Protein AF-A0A535CSW3-F1 (afdb_monomer_lite)

Foldseek 3Di:
DVVVVVVVVVVVVVVVVVVVVLLVQLLVLLVLVVVLLVVLVVVVVVQVVLPQDPVLCVVLVVLSVPDPSVDDSPDPCSSPHNCVVVSVVSVVSVVVSQVVLLVVLLVLLVVLVVLQVVCCVPQVVQFDPVLVVVVVVLVVQCVVSPGSVSSNVSSVVSSVSSVVRSLSSLQSVQQVVCVVLVGPVSLLVLLVVLVVLLVVLVADLPCLVVLSVVLVVCVVVSHRCPVSSVVNVVSSVVSVVVSVLLVVLVVLLVVLVVLLVVCVVLVFPCSVVLVVLSVVLVVQSSNDHDPVSSVVSSVSSVVSSVVSVVRCVVCVPPDPPPPDDDDDDDDDD

Secondary structure (DSSP, 8-state):
-HHHHHHHHHHHHHHHHHHHHHHHHHHHHHHHHHHHHHHHHHHHHHHHHTT--HHHHHHHHHHHHT-GGGS-TTSTHHHH--SHHHHHHHHHHHHHHHHHHHHHHHHHTHHHHHHHHHHHHHHTTTS-HHHHHHHHHHHHHHHH--SHHHHHHHHHHHHHHHHHHHHHHHHHHHHHHTGGGTHHHHHHHHHHHHHHHHHHTT---TTHHHHHHHHHHHHHHT---HHHHHHHHHHHHHHHHHHHHHHHHHHTHHHHHHHHHHHHHTT-TTHHHHHHHHHHHHHHHHH--SHHHHHHHHHHHHHHHHHHHHHHHHGGG-----SS---------

Radius of gyration: 49.22 Å; chains: 1; bounding box: 97×23×173 Å

Structure (mmCIF, N/CA/C/O backbone):
data_AF-A0A535CSW3-F1
#
_entry.id   AF-A0A535CSW3-F1
#
loop_
_atom_site.group_PDB
_atom_site.id
_atom_site.type_symbol
_atom_site.label_atom_id
_atom_site.label_alt_id
_atom_site.label_comp_id
_atom_site.label_asym_id
_atom_site.label_entity_id
_atom_site.label_seq_id
_atom_site.pdbx_PDB_ins_code
_atom_site.Cartn_x
_atom_site.Cartn_y
_atom_site.Cartn_z
_atom_site.occupancy
_atom_site.B_iso_or_equiv
_atom_site.auth_seq_id
_atom_site.auth_comp_id
_atom_site.auth_asym_id
_atom_site.auth_atom_id
_atom_site.pdbx_PDB_model_num
ATOM 1 N N . MET A 1 1 ? 52.047 0.884 -95.043 1.00 48.78 1 MET A N 1
ATOM 2 C CA . MET A 1 1 ? 50.806 0.420 -94.366 1.00 48.78 1 MET A CA 1
ATOM 3 C C . MET A 1 1 ? 51.012 -0.590 -93.223 1.00 48.78 1 MET A C 1
ATOM 5 O O . MET A 1 1 ? 50.119 -0.693 -92.394 1.00 48.78 1 MET A O 1
ATOM 9 N N . ARG A 1 2 ? 52.139 -1.324 -93.114 1.00 45.09 2 ARG A N 1
ATOM 10 C CA . ARG A 1 2 ? 52.360 -2.294 -92.010 1.00 45.09 2 ARG A CA 1
ATOM 11 C C . ARG A 1 2 ? 52.646 -1.653 -90.636 1.00 45.09 2 ARG A C 1
ATOM 13 O O . ARG A 1 2 ? 52.175 -2.170 -89.634 1.00 45.09 2 ARG A O 1
ATOM 20 N N . VAL A 1 3 ? 53.315 -0.498 -90.591 1.00 45.75 3 VAL A N 1
ATOM 21 C CA . VAL A 1 3 ? 53.676 0.201 -89.335 1.00 45.75 3 VAL A CA 1
ATOM 22 C C . VAL A 1 3 ? 52.453 0.806 -88.617 1.00 45.75 3 VAL A C 1
ATOM 24 O O . VAL A 1 3 ? 52.363 0.754 -87.396 1.00 45.75 3 VAL A O 1
ATOM 27 N N . VAL A 1 4 ? 51.446 1.273 -89.369 1.00 50.69 4 VAL A N 1
ATOM 28 C CA . VAL A 1 4 ? 50.190 1.828 -88.816 1.00 50.69 4 VAL A CA 1
ATOM 29 C C . VAL A 1 4 ? 49.324 0.744 -88.153 1.00 50.69 4 VAL A C 1
ATOM 31 O O . VAL A 1 4 ? 48.664 1.007 -87.152 1.00 50.69 4 VAL A O 1
ATOM 34 N N . ARG A 1 5 ? 49.364 -0.500 -88.654 1.00 45.69 5 ARG A N 1
ATOM 35 C CA . ARG A 1 5 ? 48.605 -1.626 -88.078 1.00 45.69 5 ARG A CA 1
ATOM 36 C C . ARG A 1 5 ? 49.193 -2.131 -86.755 1.00 45.69 5 ARG A C 1
ATOM 38 O O . ARG A 1 5 ? 48.437 -2.570 -85.898 1.00 45.69 5 ARG A O 1
ATOM 45 N N . ILE A 1 6 ? 50.511 -2.026 -86.568 1.00 55.66 6 ILE A N 1
ATOM 46 C CA . ILE A 1 6 ? 51.189 -2.422 -85.321 1.00 55.66 6 ILE A CA 1
ATOM 47 C C . ILE A 1 6 ? 50.956 -1.369 -84.227 1.00 55.66 6 ILE A C 1
ATOM 49 O O . ILE A 1 6 ? 50.628 -1.725 -83.100 1.00 55.66 6 ILE A O 1
ATOM 53 N N . ALA A 1 7 ? 51.017 -0.076 -84.566 1.00 50.97 7 ALA A N 1
ATOM 54 C CA . ALA A 1 7 ? 50.714 1.005 -83.623 1.00 50.97 7 ALA A CA 1
ATOM 55 C C . ALA A 1 7 ? 49.249 0.975 -83.138 1.00 50.97 7 ALA A C 1
ATOM 57 O O . ALA A 1 7 ? 48.993 1.131 -81.945 1.00 50.97 7 ALA A O 1
ATOM 58 N N . ALA A 1 8 ? 48.295 0.698 -84.035 1.00 51.50 8 ALA A N 1
ATOM 59 C CA . ALA A 1 8 ? 46.884 0.538 -83.675 1.00 51.50 8 ALA A CA 1
ATOM 60 C C . ALA A 1 8 ? 46.640 -0.687 -82.772 1.00 51.50 8 ALA A C 1
ATOM 62 O O . ALA A 1 8 ? 45.864 -0.602 -81.823 1.00 51.50 8 ALA A O 1
ATOM 63 N N . ALA A 1 9 ? 47.334 -1.805 -83.016 1.00 56.09 9 ALA A N 1
ATOM 64 C CA . ALA A 1 9 ? 47.240 -2.999 -82.175 1.00 56.09 9 ALA A CA 1
ATOM 65 C C . ALA A 1 9 ? 47.828 -2.777 -80.769 1.00 56.09 9 ALA A C 1
ATOM 67 O O . ALA A 1 9 ? 47.227 -3.205 -79.786 1.00 56.09 9 ALA A O 1
ATOM 68 N N . CYS A 1 10 ? 48.949 -2.057 -80.648 1.00 51.62 10 CYS A N 1
ATOM 69 C CA . CYS A 1 10 ? 49.530 -1.707 -79.348 1.00 51.62 10 CYS A CA 1
ATOM 70 C C . CYS A 1 10 ? 48.648 -0.731 -78.551 1.00 51.62 10 CYS A C 1
ATOM 72 O O . CYS A 1 10 ? 48.516 -0.888 -77.340 1.00 51.62 10 CYS A O 1
ATOM 74 N N . LEU A 1 11 ? 47.997 0.234 -79.214 1.00 54.72 11 LEU A N 1
ATOM 75 C CA . LEU A 1 11 ? 47.031 1.139 -78.576 1.00 54.72 11 LEU A CA 1
ATOM 76 C C . LEU A 1 11 ? 45.768 0.404 -78.105 1.00 54.72 11 LEU A C 1
ATOM 78 O O . LEU A 1 11 ? 45.289 0.663 -77.005 1.00 54.72 11 LEU A O 1
ATOM 82 N N . LEU A 1 12 ? 45.264 -0.552 -78.892 1.00 56.28 12 LEU A N 1
ATOM 83 C CA . LEU A 1 12 ? 44.135 -1.401 -78.499 1.00 56.28 12 LEU A CA 1
ATOM 84 C C . LEU A 1 12 ? 44.491 -2.332 -77.332 1.00 56.28 12 LEU A C 1
ATOM 86 O O . LEU A 1 12 ? 43.695 -2.473 -76.411 1.00 56.28 12 LEU A O 1
ATOM 90 N N . LEU A 1 13 ? 45.691 -2.920 -77.318 1.00 53.50 13 LEU A N 1
ATOM 91 C CA . LEU A 1 13 ? 46.158 -3.762 -76.210 1.00 53.50 13 LEU A CA 1
ATOM 92 C C . LEU A 1 13 ? 46.397 -2.957 -74.925 1.00 53.50 13 LEU A C 1
ATOM 94 O O . LEU A 1 13 ? 46.031 -3.421 -73.849 1.00 53.50 13 LEU A O 1
ATOM 98 N N . ALA A 1 14 ? 46.939 -1.740 -75.024 1.00 52.16 14 ALA A N 1
ATOM 99 C CA . ALA A 1 14 ? 47.081 -0.840 -73.880 1.00 52.16 14 ALA A CA 1
ATOM 100 C C . ALA A 1 14 ? 45.716 -0.367 -73.348 1.00 52.16 14 ALA A C 1
ATOM 102 O O . ALA A 1 14 ? 45.519 -0.322 -72.136 1.00 52.16 14 ALA A O 1
ATOM 103 N N . ALA A 1 15 ? 44.750 -0.090 -74.232 1.00 54.50 15 ALA A N 1
ATOM 104 C CA . ALA A 1 15 ? 43.380 0.251 -73.848 1.00 54.50 15 ALA A CA 1
ATOM 105 C C . ALA A 1 15 ? 42.638 -0.935 -73.206 1.00 54.50 15 ALA A C 1
ATOM 107 O O . ALA A 1 15 ? 41.915 -0.744 -72.233 1.00 54.50 15 ALA A O 1
ATOM 108 N N . LEU A 1 16 ? 42.855 -2.163 -73.690 1.00 52.19 16 LEU A N 1
ATOM 109 C CA . LEU A 1 16 ? 42.290 -3.385 -73.108 1.00 52.19 16 LEU A CA 1
ATOM 110 C C . LEU A 1 16 ? 42.931 -3.733 -71.758 1.00 52.19 16 LEU A C 1
ATOM 112 O O . LEU A 1 16 ? 42.220 -4.124 -70.837 1.00 52.19 16 LEU A O 1
ATOM 116 N N . ALA A 1 17 ? 44.244 -3.546 -71.604 1.00 53.56 17 ALA A N 1
ATOM 117 C CA . ALA A 1 17 ? 44.935 -3.727 -70.327 1.00 53.56 17 ALA A CA 1
ATOM 118 C C . ALA A 1 17 ? 44.524 -2.658 -69.297 1.00 53.56 17 ALA A C 1
ATOM 120 O O . ALA A 1 17 ? 44.291 -2.984 -68.133 1.00 53.56 17 ALA A O 1
ATOM 121 N N . ALA A 1 18 ? 44.353 -1.402 -69.725 1.00 57.09 18 ALA A N 1
ATOM 122 C CA . ALA A 1 18 ? 43.807 -0.335 -68.889 1.00 57.09 18 ALA A CA 1
ATOM 123 C C . ALA A 1 18 ? 42.339 -0.607 -68.505 1.00 57.09 18 ALA A C 1
ATOM 125 O O . ALA A 1 18 ? 41.978 -0.461 -67.340 1.00 57.09 18 ALA A O 1
ATOM 126 N N . ALA A 1 19 ? 41.510 -1.090 -69.437 1.00 58.72 19 ALA A N 1
ATOM 127 C CA . ALA A 1 19 ? 40.127 -1.487 -69.161 1.00 58.72 19 ALA A CA 1
ATOM 128 C C . ALA A 1 19 ? 40.040 -2.699 -68.208 1.00 58.72 19 ALA A C 1
ATOM 130 O O . ALA A 1 19 ? 39.195 -2.728 -67.312 1.00 58.72 19 ALA A O 1
ATOM 131 N N . ALA A 1 20 ? 40.943 -3.675 -68.335 1.00 61.66 20 ALA A N 1
ATOM 132 C CA . ALA A 1 20 ? 41.042 -4.816 -67.422 1.00 61.66 20 ALA A CA 1
ATOM 133 C C . ALA A 1 20 ? 41.512 -4.402 -66.010 1.00 61.66 20 ALA A C 1
ATOM 135 O O . ALA A 1 20 ? 40.999 -4.901 -65.010 1.00 61.66 20 ALA A O 1
ATOM 136 N N . GLY A 1 21 ? 42.442 -3.446 -65.905 1.00 60.91 21 GLY A N 1
ATOM 137 C CA . GLY A 1 21 ? 42.883 -2.892 -64.621 1.00 60.91 21 GLY A CA 1
ATOM 138 C C . GLY A 1 21 ? 41.779 -2.114 -63.898 1.00 60.91 21 GLY A C 1
ATOM 139 O O . GLY A 1 21 ? 41.544 -2.325 -62.710 1.00 60.91 21 GLY A O 1
ATOM 140 N N . VAL A 1 22 ? 41.044 -1.268 -64.626 1.00 62.84 22 VAL A N 1
ATOM 141 C CA . VAL A 1 22 ? 39.938 -0.461 -64.081 1.00 62.84 22 VAL A CA 1
ATOM 142 C C . VAL A 1 22 ? 38.765 -1.335 -63.616 1.00 62.84 22 VAL A C 1
ATOM 144 O O . VAL A 1 22 ? 38.178 -1.083 -62.564 1.00 62.84 22 VAL A O 1
ATOM 147 N N . THR A 1 23 ? 38.463 -2.415 -64.340 1.00 71.56 23 THR A N 1
ATOM 148 C CA . THR A 1 23 ? 37.411 -3.371 -63.950 1.00 71.56 23 THR A CA 1
ATOM 149 C C . THR A 1 23 ? 37.789 -4.203 -62.723 1.00 71.56 23 THR A C 1
ATOM 151 O O . THR A 1 23 ? 36.941 -4.414 -61.854 1.00 71.56 23 THR A O 1
ATOM 154 N N . ALA A 1 24 ? 39.053 -4.620 -62.588 1.00 78.62 24 ALA A N 1
ATOM 155 C CA . ALA A 1 24 ? 39.535 -5.318 -61.393 1.00 78.62 24 ALA A CA 1
ATOM 156 C C . ALA A 1 24 ? 39.509 -4.421 -60.140 1.00 78.62 24 ALA A C 1
ATOM 158 O O . ALA A 1 24 ? 39.089 -4.867 -59.068 1.00 78.62 24 ALA A O 1
ATOM 159 N N . VAL A 1 25 ? 39.900 -3.149 -60.278 1.00 82.12 25 VAL A N 1
ATOM 160 C CA . VAL A 1 25 ? 39.828 -2.149 -59.199 1.00 82.12 25 VAL A CA 1
ATOM 161 C C . VAL A 1 25 ? 38.375 -1.884 -58.797 1.00 82.12 25 VAL A C 1
ATOM 163 O O . VAL A 1 25 ? 38.049 -1.973 -57.613 1.00 82.12 25 VAL A O 1
ATOM 166 N N . GLY A 1 26 ? 37.480 -1.671 -59.769 1.00 83.56 26 GLY A N 1
ATOM 167 C CA . GLY A 1 26 ? 36.052 -1.477 -59.507 1.00 83.56 26 GLY A CA 1
ATOM 168 C C . GLY A 1 26 ? 35.398 -2.666 -58.799 1.00 83.56 26 GLY A C 1
ATOM 169 O O . GLY A 1 26 ? 34.700 -2.493 -57.799 1.00 83.56 26 GLY A O 1
ATOM 170 N N . ALA A 1 27 ? 35.696 -3.893 -59.236 1.00 85.69 27 ALA A N 1
ATOM 171 C CA . ALA A 1 27 ? 35.208 -5.105 -58.580 1.00 85.69 27 ALA A CA 1
ATOM 172 C C . ALA A 1 27 ? 35.731 -5.255 -57.139 1.00 85.69 27 ALA A C 1
ATOM 174 O O . ALA A 1 27 ? 34.997 -5.722 -56.264 1.00 85.69 27 ALA A O 1
ATOM 175 N N . SER A 1 28 ? 36.979 -4.852 -56.874 1.00 87.69 28 SER A N 1
ATOM 176 C CA . SER A 1 28 ? 37.561 -4.850 -55.526 1.00 87.69 28 SER A CA 1
ATOM 177 C C . SER A 1 28 ? 36.859 -3.847 -54.604 1.00 87.69 28 SER A C 1
ATOM 179 O O . SER A 1 28 ? 36.411 -4.219 -53.516 1.00 87.69 28 SER A O 1
ATOM 181 N N . HIS A 1 29 ? 36.684 -2.602 -55.059 1.00 90.50 29 HIS A N 1
ATOM 182 C CA . HIS A 1 29 ? 35.984 -1.553 -54.313 1.00 90.50 29 HIS A CA 1
ATOM 183 C C . HIS A 1 29 ? 34.532 -1.930 -54.010 1.00 90.50 29 HIS A C 1
ATOM 185 O O . HIS A 1 29 ? 34.107 -1.844 -52.857 1.00 90.50 29 HIS A O 1
ATOM 191 N N . HIS A 1 30 ? 33.806 -2.439 -55.009 1.00 91.00 30 HIS A N 1
ATOM 192 C CA . HIS A 1 30 ? 32.436 -2.917 -54.838 1.00 91.00 30 HIS A CA 1
ATOM 193 C C . HIS A 1 30 ? 32.355 -4.028 -53.781 1.00 91.00 30 HIS A C 1
ATOM 195 O O . HIS A 1 30 ? 31.547 -3.944 -52.861 1.00 91.00 30 HIS A O 1
ATOM 201 N N . ARG A 1 31 ? 33.225 -5.051 -53.846 1.00 89.94 31 ARG A N 1
ATOM 202 C CA . ARG A 1 31 ? 33.249 -6.139 -52.845 1.00 89.94 31 ARG A CA 1
ATOM 203 C C . ARG A 1 31 ? 33.516 -5.624 -51.429 1.00 89.94 31 ARG A C 1
ATOM 205 O O . ARG A 1 31 ? 32.863 -6.072 -50.483 1.00 89.94 31 ARG A O 1
ATOM 212 N N . ALA A 1 32 ? 34.466 -4.701 -51.278 1.00 89.62 32 ALA A N 1
ATOM 213 C CA . ALA A 1 32 ? 34.783 -4.097 -49.987 1.00 89.62 32 ALA A CA 1
ATOM 214 C C . ALA A 1 32 ? 33.582 -3.322 -49.424 1.00 89.62 32 ALA A C 1
ATOM 216 O O . ALA A 1 32 ? 33.242 -3.500 -48.252 1.00 89.62 32 ALA A O 1
ATOM 217 N N . PHE A 1 33 ? 32.896 -2.542 -50.265 1.00 93.25 33 PHE A N 1
ATOM 218 C CA . PHE A 1 33 ? 31.686 -1.829 -49.872 1.00 93.25 33 PHE A CA 1
ATOM 219 C C . PHE A 1 33 ? 30.557 -2.784 -49.481 1.00 93.25 33 PHE A C 1
ATOM 221 O O . PHE A 1 33 ? 30.019 -2.646 -48.389 1.00 93.25 33 PHE A O 1
ATOM 228 N N . THR A 1 34 ? 30.247 -3.799 -50.299 1.00 92.88 34 THR A N 1
ATOM 229 C CA . THR A 1 34 ? 29.177 -4.768 -49.991 1.00 92.88 34 THR A CA 1
ATOM 230 C C . THR A 1 34 ? 29.416 -5.493 -48.669 1.00 92.88 34 THR A C 1
ATOM 232 O O . THR A 1 34 ? 28.483 -5.715 -47.903 1.00 92.88 34 THR A O 1
ATOM 235 N N . LYS A 1 35 ? 30.679 -5.812 -48.355 1.00 93.56 35 LYS A N 1
ATOM 236 C CA . LYS A 1 35 ? 31.043 -6.421 -47.072 1.00 93.56 35 LYS A CA 1
ATOM 237 C C . LYS A 1 35 ? 30.830 -5.450 -45.906 1.00 93.56 35 LYS A C 1
ATOM 239 O O . LYS A 1 35 ? 30.341 -5.862 -44.859 1.00 93.56 35 LYS A O 1
ATOM 244 N N . GLY A 1 36 ? 31.199 -4.180 -46.075 1.00 94.81 36 GLY A N 1
ATOM 245 C CA . GLY A 1 36 ? 30.983 -3.141 -45.065 1.00 94.81 36 GLY A CA 1
ATOM 246 C C . GLY A 1 36 ? 29.502 -2.820 -44.839 1.00 94.81 36 GLY A C 1
ATOM 247 O O . GLY A 1 36 ? 29.078 -2.687 -43.696 1.00 94.81 36 GLY A O 1
ATOM 248 N N . ALA A 1 37 ? 28.711 -2.770 -45.912 1.00 95.06 37 ALA A N 1
ATOM 249 C CA . ALA A 1 37 ? 27.263 -2.590 -45.873 1.00 95.06 37 ALA A CA 1
ATOM 250 C C . ALA A 1 37 ? 26.575 -3.721 -45.089 1.00 95.06 37 ALA 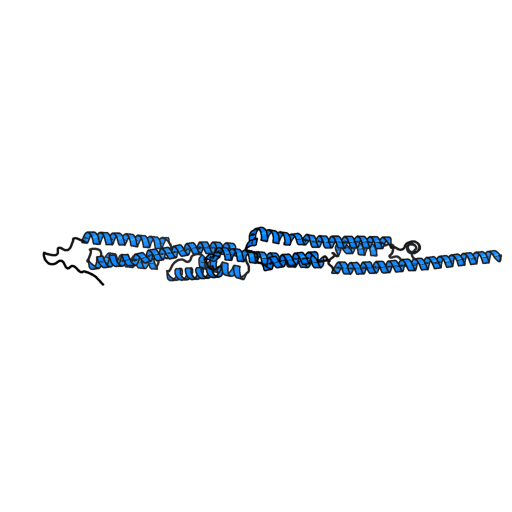A C 1
ATOM 252 O O . ALA A 1 37 ? 25.859 -3.444 -44.131 1.00 95.06 37 ALA A O 1
ATOM 253 N N . ALA A 1 38 ? 26.886 -4.984 -45.403 1.00 95.19 38 ALA A N 1
ATOM 254 C CA . ALA A 1 38 ? 26.345 -6.136 -44.678 1.00 95.19 38 ALA A CA 1
ATOM 255 C C . ALA A 1 38 ? 26.737 -6.137 -43.186 1.00 95.19 38 ALA A C 1
ATOM 257 O O . ALA A 1 38 ? 25.933 -6.491 -42.326 1.00 95.19 38 ALA A O 1
ATOM 258 N N . ALA A 1 39 ? 27.961 -5.704 -42.855 1.00 96.75 39 ALA A N 1
ATOM 259 C CA . ALA A 1 39 ? 28.395 -5.573 -41.464 1.00 96.75 39 ALA A CA 1
ATOM 260 C C . ALA A 1 39 ? 27.615 -4.485 -40.702 1.00 96.75 39 ALA A C 1
ATOM 262 O O . ALA A 1 39 ? 27.308 -4.668 -39.524 1.00 96.75 39 ALA A O 1
ATOM 263 N N . LEU A 1 40 ? 27.273 -3.369 -41.359 1.00 96.88 40 LEU A N 1
ATOM 264 C CA . LEU A 1 40 ? 26.419 -2.330 -40.775 1.00 96.88 40 LEU A CA 1
ATOM 265 C C . LEU A 1 40 ? 24.985 -2.818 -40.569 1.00 96.88 40 LEU A C 1
ATOM 267 O O . LEU A 1 40 ? 24.423 -2.583 -39.504 1.00 96.88 40 LEU A O 1
ATOM 271 N N . GLU A 1 41 ? 24.413 -3.534 -41.535 1.00 97.12 41 GLU A N 1
ATOM 272 C CA . GLU A 1 41 ? 23.070 -4.110 -41.406 1.00 97.12 41 GLU A CA 1
ATOM 273 C C . GLU A 1 41 ? 22.995 -5.101 -40.243 1.00 97.12 41 GLU A C 1
ATOM 275 O O . GLU A 1 41 ? 22.158 -4.940 -39.354 1.00 97.12 41 GLU A O 1
ATOM 280 N N . GLN A 1 42 ? 23.950 -6.035 -40.164 1.00 97.75 42 GLN A N 1
ATOM 281 C CA . GLN A 1 42 ? 24.060 -6.963 -39.039 1.00 97.75 42 GLN A CA 1
ATOM 282 C C . GLN A 1 42 ? 24.201 -6.218 -37.704 1.00 97.75 42 GLN A C 1
ATOM 284 O O . GLN A 1 42 ? 23.605 -6.600 -36.696 1.00 97.75 42 GLN A O 1
ATOM 289 N N . ARG A 1 43 ? 24.984 -5.134 -37.679 1.00 97.12 43 ARG A N 1
ATOM 290 C CA . ARG A 1 43 ? 25.132 -4.299 -36.488 1.00 97.12 43 ARG A CA 1
ATOM 291 C C . ARG A 1 43 ? 23.816 -3.630 -36.097 1.00 97.12 43 ARG A C 1
ATOM 293 O O . ARG A 1 43 ? 23.511 -3.587 -34.908 1.00 97.12 43 ARG A O 1
ATOM 300 N N . TRP A 1 44 ? 23.042 -3.117 -37.048 1.00 98.12 44 TRP A N 1
ATOM 301 C CA . TRP A 1 44 ? 21.737 -2.516 -36.765 1.00 98.12 44 TRP A CA 1
ATOM 302 C C . TRP A 1 44 ? 20.742 -3.530 -36.211 1.00 98.12 44 TRP A C 1
ATOM 304 O O . TRP A 1 44 ? 19.985 -3.186 -35.308 1.00 98.12 44 TRP A O 1
ATOM 314 N N . ASP A 1 45 ? 20.781 -4.779 -36.664 1.00 97.81 45 ASP A N 1
ATOM 315 C CA . ASP A 1 45 ? 19.941 -5.842 -36.102 1.00 97.81 45 ASP A CA 1
ATOM 316 C C . ASP A 1 45 ? 20.331 -6.158 -34.649 1.00 97.81 45 ASP A C 1
ATOM 318 O O . ASP A 1 45 ? 19.471 -6.280 -33.771 1.00 97.81 45 ASP A O 1
ATOM 322 N N . VAL A 1 46 ? 21.636 -6.182 -34.350 1.00 97.44 46 VAL A N 1
ATOM 323 C CA . VAL A 1 46 ? 22.131 -6.284 -32.967 1.00 97.44 46 VAL A CA 1
ATOM 324 C C . VAL A 1 46 ? 21.682 -5.076 -32.139 1.00 97.44 46 VAL A C 1
ATOM 326 O O . VAL A 1 46 ? 21.158 -5.253 -31.043 1.00 97.44 46 VAL A O 1
ATOM 329 N N . MET A 1 47 ? 21.807 -3.853 -32.657 1.00 97.88 47 MET A N 1
ATOM 330 C CA . MET A 1 47 ? 21.358 -2.643 -31.961 1.00 97.88 47 MET A CA 1
ATOM 331 C C . MET A 1 47 ? 19.854 -2.667 -31.667 1.00 97.88 47 MET A C 1
ATOM 333 O O . MET A 1 47 ? 19.446 -2.308 -30.563 1.00 97.88 47 MET A O 1
ATOM 337 N N . LEU A 1 48 ? 19.040 -3.121 -32.623 1.00 97.56 48 LEU A N 1
ATOM 338 C CA . LEU A 1 48 ? 17.596 -3.272 -32.461 1.00 97.56 48 LEU A CA 1
ATOM 339 C C . LEU A 1 48 ? 17.271 -4.259 -31.331 1.00 97.56 48 LEU A C 1
ATOM 341 O O . LEU A 1 48 ? 16.524 -3.921 -30.417 1.00 97.56 48 LEU A O 1
ATOM 345 N N . SER A 1 49 ? 17.897 -5.442 -31.332 1.00 96.44 49 SER A N 1
ATOM 346 C CA . SER A 1 49 ? 17.719 -6.438 -30.258 1.00 96.44 49 SER A CA 1
ATOM 347 C C . SER A 1 49 ? 18.224 -5.971 -28.886 1.00 96.44 49 SER A C 1
ATOM 349 O O . SER A 1 49 ? 17.741 -6.430 -27.854 1.00 96.44 49 SER A O 1
ATOM 351 N N . GLN A 1 50 ? 19.159 -5.022 -28.861 1.00 97.56 50 GLN A N 1
ATOM 352 C CA . GLN A 1 50 ? 19.667 -4.383 -27.646 1.00 97.56 50 GLN A CA 1
ATOM 353 C C . GLN A 1 50 ? 18.829 -3.169 -27.203 1.00 97.56 50 GLN A C 1
ATOM 355 O O . GLN A 1 50 ? 19.157 -2.533 -26.199 1.00 97.56 50 GLN A O 1
ATOM 360 N N . GLY A 1 51 ? 17.733 -2.863 -27.904 1.00 95.81 51 GLY A N 1
ATOM 361 C CA . GLY A 1 51 ? 16.754 -1.847 -27.514 1.00 95.81 51 GLY A CA 1
ATOM 362 C C . GLY A 1 51 ? 16.944 -0.477 -28.164 1.00 95.81 51 GLY A C 1
ATOM 363 O O . GLY A 1 51 ? 16.382 0.505 -27.681 1.00 95.81 51 GLY A O 1
ATOM 364 N N . VAL A 1 52 ? 17.724 -0.363 -29.244 1.00 97.38 52 VAL A N 1
ATOM 365 C CA . VAL A 1 52 ? 17.703 0.859 -30.063 1.00 97.38 52 VAL A CA 1
ATOM 366 C C . VAL A 1 52 ? 16.386 0.906 -30.849 1.00 97.38 52 VAL A C 1
ATOM 368 O O . VAL A 1 52 ? 16.071 -0.063 -31.539 1.00 97.38 52 VAL A O 1
ATOM 371 N N . PRO A 1 53 ? 15.620 2.012 -30.801 1.00 95.75 53 PRO A N 1
ATOM 372 C CA . PRO A 1 53 ? 14.345 2.101 -31.506 1.00 95.75 53 PRO A CA 1
ATOM 373 C C . PRO A 1 53 ? 14.482 1.917 -33.023 1.00 95.75 53 PRO A C 1
ATOM 375 O O . PRO A 1 53 ? 15.342 2.536 -33.653 1.00 95.75 53 PRO A O 1
ATOM 378 N N . GLU A 1 54 ? 13.557 1.161 -33.624 1.00 94.88 54 GLU A N 1
ATOM 379 C CA . GLU A 1 54 ? 13.427 0.988 -35.083 1.00 94.88 54 GLU A CA 1
ATOM 380 C C . GLU A 1 54 ? 13.427 2.342 -35.813 1.00 94.88 54 GLU A C 1
ATOM 382 O O . GLU A 1 54 ? 14.110 2.515 -36.820 1.00 94.88 54 GLU A O 1
ATOM 387 N N . ALA A 1 55 ? 12.735 3.339 -35.251 1.00 95.44 55 ALA A N 1
ATOM 388 C CA . ALA A 1 55 ? 12.645 4.692 -35.799 1.00 95.44 55 ALA A CA 1
ATOM 389 C C . ALA A 1 55 ? 14.010 5.394 -35.952 1.00 95.44 55 ALA A C 1
ATOM 391 O O . ALA A 1 55 ? 14.163 6.250 -36.822 1.00 95.44 55 ALA A O 1
ATOM 392 N N . SER A 1 56 ? 15.011 5.021 -35.149 1.00 94.88 56 SER A N 1
ATOM 393 C CA . SER A 1 56 ? 16.377 5.551 -35.244 1.00 94.88 56 SER A CA 1
ATOM 394 C C . SER A 1 56 ? 17.221 4.821 -36.296 1.00 94.88 56 SER A C 1
ATOM 396 O O . SER A 1 56 ? 18.163 5.400 -36.835 1.00 94.88 56 SER A O 1
ATOM 398 N N . LEU A 1 57 ? 16.894 3.559 -36.596 1.00 96.81 57 LEU A N 1
ATOM 399 C CA . LEU A 1 57 ? 17.644 2.695 -37.516 1.00 96.81 57 LEU A CA 1
ATOM 400 C C . LEU A 1 57 ? 17.077 2.706 -38.940 1.00 96.81 57 LEU A C 1
ATOM 402 O O . LEU A 1 57 ? 17.841 2.653 -39.904 1.00 96.81 57 LEU A O 1
ATOM 406 N N . ALA A 1 58 ? 15.758 2.827 -39.098 1.00 95.56 58 ALA A N 1
ATOM 407 C CA . ALA A 1 58 ? 15.091 2.838 -40.398 1.00 95.56 58 ALA A CA 1
ATOM 408 C C . ALA A 1 58 ? 15.638 3.918 -41.360 1.00 95.56 58 ALA A C 1
ATOM 410 O O . ALA A 1 58 ? 15.905 3.584 -42.517 1.00 95.56 58 ALA A O 1
ATOM 411 N N . PRO A 1 59 ? 15.927 5.167 -40.927 1.00 96.69 59 PRO A N 1
ATOM 412 C CA . PRO A 1 59 ? 16.556 6.163 -41.797 1.00 96.69 59 PRO A CA 1
ATOM 413 C C . PRO A 1 59 ? 17.984 5.798 -42.227 1.00 96.69 59 PRO A C 1
ATOM 415 O O . PRO A 1 59 ? 18.430 6.223 -43.292 1.00 96.69 59 PRO A O 1
ATOM 418 N N . LEU A 1 60 ? 18.719 5.028 -41.415 1.00 96.19 60 LEU A N 1
ATOM 419 C CA . LEU A 1 60 ? 20.072 4.564 -41.747 1.00 96.19 60 LEU A CA 1
ATOM 420 C C . LEU A 1 60 ? 20.017 3.464 -42.810 1.00 96.19 60 LEU A C 1
ATOM 422 O O . LEU A 1 60 ? 20.718 3.559 -43.817 1.00 96.19 60 LEU A O 1
ATOM 426 N N . ARG A 1 61 ? 19.110 2.492 -42.638 1.00 96.19 61 ARG A N 1
ATOM 427 C CA . ARG A 1 61 ? 18.824 1.446 -43.634 1.00 96.19 61 ARG A CA 1
ATOM 428 C C . ARG A 1 61 ? 18.358 2.047 -44.959 1.00 96.19 61 ARG A C 1
ATOM 430 O O . ARG A 1 61 ? 18.885 1.699 -46.012 1.00 96.19 61 ARG A O 1
ATOM 437 N N . ALA A 1 62 ? 17.446 3.019 -44.913 1.00 95.25 62 ALA A N 1
ATOM 438 C CA . ALA A 1 62 ? 16.995 3.733 -46.104 1.00 95.25 62 ALA A CA 1
ATOM 439 C C . ALA A 1 62 ? 18.146 4.479 -46.801 1.00 95.25 62 ALA A C 1
ATOM 441 O O . ALA A 1 62 ? 18.266 4.404 -48.021 1.00 95.25 62 ALA A O 1
ATOM 442 N N . SER A 1 63 ? 19.021 5.151 -46.044 1.00 94.44 63 SER A N 1
ATOM 443 C CA . SER A 1 63 ? 20.186 5.858 -46.594 1.00 94.44 63 SER A CA 1
ATOM 444 C C . SER A 1 63 ? 21.201 4.919 -47.253 1.00 94.44 63 SER A C 1
ATOM 446 O O . SER A 1 63 ? 21.842 5.322 -48.219 1.00 94.44 63 SER A O 1
ATOM 448 N N . LEU A 1 64 ? 21.355 3.690 -46.751 1.00 94.12 64 LEU A N 1
ATOM 449 C CA . LEU A 1 64 ? 22.190 2.665 -47.380 1.00 94.12 64 LEU A CA 1
ATOM 450 C C . LEU A 1 64 ? 21.540 2.118 -48.661 1.00 94.12 64 LEU A C 1
ATOM 452 O O . LEU A 1 64 ? 22.219 1.980 -49.677 1.00 94.12 64 LEU A O 1
ATOM 456 N N . GLY A 1 65 ? 20.229 1.858 -48.630 1.00 90.75 65 GLY A N 1
ATOM 457 C CA . GLY A 1 65 ? 19.468 1.331 -49.769 1.00 90.75 65 GLY A CA 1
ATOM 458 C C . GLY A 1 65 ? 19.304 2.308 -50.942 1.00 90.75 65 GLY A C 1
ATOM 459 O O . GLY A 1 65 ? 19.176 1.868 -52.077 1.00 90.75 65 GLY A O 1
ATOM 460 N N . HIS A 1 66 ? 19.361 3.621 -50.692 1.00 89.38 66 HIS A N 1
ATOM 461 C CA . HIS A 1 66 ? 19.303 4.670 -51.727 1.00 89.38 66 HIS A CA 1
ATOM 462 C C . HIS A 1 66 ? 20.683 5.224 -52.109 1.00 89.38 66 HIS A C 1
ATOM 464 O O . HIS A 1 66 ? 20.781 6.274 -52.739 1.00 89.38 66 HIS A O 1
ATOM 470 N N . SER A 1 67 ? 21.763 4.569 -51.685 1.00 87.44 67 SER A N 1
ATOM 471 C CA . SER A 1 67 ? 23.114 5.038 -51.968 1.00 87.44 67 SER A CA 1
ATOM 472 C C . SER A 1 67 ? 23.499 4.807 -53.435 1.00 87.44 67 SER A C 1
ATOM 474 O O . SER A 1 67 ? 23.238 3.734 -53.977 1.00 87.44 67 SER A O 1
ATOM 476 N N . ASP A 1 68 ? 24.225 5.749 -54.048 1.00 83.00 68 ASP A N 1
ATOM 477 C CA . ASP A 1 68 ? 24.803 5.590 -55.400 1.00 83.00 68 ASP A CA 1
ATOM 478 C C . ASP A 1 68 ? 25.748 4.372 -55.504 1.00 83.00 68 ASP A C 1
ATOM 480 O O . ASP A 1 68 ? 26.004 3.839 -56.585 1.00 83.00 68 ASP A O 1
ATOM 484 N N . TYR A 1 69 ? 26.224 3.887 -54.355 1.00 85.50 69 TYR A N 1
ATOM 485 C CA . TYR A 1 69 ? 27.046 2.689 -54.189 1.00 85.50 69 TYR A CA 1
ATOM 486 C C . TYR A 1 69 ? 26.233 1.376 -54.146 1.00 85.50 69 TYR A C 1
ATOM 488 O O . TYR A 1 69 ? 26.771 0.332 -53.795 1.00 85.50 69 TYR A O 1
ATOM 496 N N . GLN A 1 70 ? 24.944 1.398 -54.500 1.00 84.81 70 GLN A N 1
ATOM 497 C CA . GLN A 1 70 ? 24.155 0.190 -54.802 1.00 84.81 70 GLN A CA 1
ATOM 498 C C . GLN A 1 70 ? 24.265 -0.225 -56.280 1.00 84.81 70 GLN A C 1
ATOM 500 O O . GLN A 1 70 ? 23.769 -1.277 -56.685 1.00 84.81 70 GLN A O 1
ATOM 505 N N . ALA A 1 71 ? 24.913 0.598 -57.112 1.00 83.56 71 ALA A N 1
ATOM 506 C CA . ALA A 1 71 ? 25.142 0.287 -58.514 1.00 83.56 71 ALA A CA 1
ATOM 507 C C . ALA A 1 71 ? 26.062 -0.937 -58.677 1.00 83.56 71 ALA A C 1
ATOM 509 O O . ALA A 1 71 ? 26.994 -1.143 -57.897 1.00 83.56 71 ALA A O 1
ATOM 510 N N . GLY A 1 72 ? 25.842 -1.731 -59.731 1.00 83.38 72 GLY A N 1
ATOM 511 C CA . GLY A 1 72 ? 26.658 -2.918 -60.005 1.00 83.38 72 GLY A CA 1
ATOM 512 C C . GLY A 1 72 ? 28.151 -2.595 -60.145 1.00 83.38 72 GLY A C 1
ATOM 513 O O . GLY A 1 72 ? 28.523 -1.484 -60.511 1.00 83.38 72 GLY A O 1
ATOM 514 N N . TRP A 1 73 ? 29.019 -3.582 -59.899 1.00 81.94 73 TRP A N 1
ATOM 515 C CA . TRP A 1 73 ? 30.490 -3.440 -59.894 1.00 81.94 73 TRP A CA 1
ATOM 516 C C . TRP A 1 73 ? 31.107 -2.796 -61.153 1.00 81.94 73 TRP A C 1
ATOM 518 O O . TRP A 1 73 ? 32.241 -2.322 -61.118 1.00 81.94 73 TRP A O 1
ATOM 528 N N . TRP A 1 74 ? 30.376 -2.795 -62.269 1.00 79.69 74 TRP A N 1
ATOM 529 C CA . TRP A 1 74 ? 30.762 -2.202 -63.550 1.00 79.69 74 TRP A CA 1
ATOM 530 C C . TRP A 1 74 ? 30.475 -0.693 -63.642 1.00 79.69 74 TRP A C 1
ATOM 532 O O . TRP A 1 74 ? 30.868 -0.063 -64.623 1.00 79.69 74 TRP A O 1
ATOM 542 N N . ALA A 1 75 ? 29.793 -0.107 -62.655 1.00 86.31 75 ALA A N 1
ATOM 543 C CA . ALA A 1 75 ? 29.452 1.307 -62.647 1.00 86.31 75 ALA A CA 1
ATOM 544 C C . ALA A 1 75 ? 30.699 2.200 -62.467 1.00 86.31 75 ALA A C 1
ATOM 546 O O . ALA A 1 75 ? 31.569 1.871 -61.652 1.00 86.31 75 ALA A O 1
ATOM 547 N N . PRO A 1 76 ? 30.770 3.365 -63.146 1.00 83.56 76 PRO A N 1
ATOM 548 C CA . PRO A 1 76 ? 31.939 4.249 -63.096 1.00 83.56 76 PRO A CA 1
ATOM 549 C C . PRO A 1 76 ? 32.324 4.736 -61.694 1.00 83.56 76 PRO A C 1
ATOM 551 O O . PRO A 1 76 ? 33.495 5.019 -61.449 1.00 83.56 76 PRO A O 1
ATOM 554 N N . VAL A 1 77 ? 31.365 4.804 -60.761 1.00 86.00 77 VAL A N 1
ATOM 555 C CA . VAL A 1 77 ? 31.607 5.192 -59.361 1.00 86.00 77 VAL A CA 1
ATOM 556 C C . VAL A 1 77 ? 32.668 4.308 -58.697 1.00 86.00 77 VAL A C 1
ATOM 558 O O . VAL A 1 77 ? 33.518 4.804 -57.963 1.00 86.00 77 VAL A O 1
ATOM 561 N N . TRP A 1 78 ? 32.706 3.014 -59.028 1.00 86.81 78 TRP A N 1
ATOM 562 C CA . TRP A 1 78 ? 33.645 2.064 -58.431 1.00 86.81 78 TRP A CA 1
ATOM 563 C C . TRP A 1 78 ? 35.073 2.201 -58.944 1.00 86.81 78 TRP A C 1
ATOM 565 O O . TRP A 1 78 ? 36.011 1.743 -58.295 1.00 86.81 78 TRP A O 1
ATOM 575 N N . TRP A 1 79 ? 35.264 2.831 -60.101 1.00 84.62 79 TRP A N 1
ATOM 576 C CA . TRP A 1 79 ? 36.583 2.970 -60.719 1.00 84.62 79 TRP A CA 1
ATOM 577 C C . TRP A 1 79 ? 37.444 4.015 -60.014 1.00 84.62 79 TRP A C 1
ATOM 579 O O . TRP A 1 79 ? 38.669 3.922 -60.040 1.00 84.62 79 TRP A O 1
ATOM 589 N N . THR A 1 80 ? 36.808 4.995 -59.373 1.00 82.75 80 THR A N 1
ATOM 590 C CA . THR A 1 80 ? 37.487 6.119 -58.716 1.00 82.75 80 THR A CA 1
ATOM 591 C C . THR A 1 80 ? 37.147 6.243 -57.234 1.00 82.75 80 THR A C 1
ATOM 593 O O . THR A 1 80 ? 37.885 6.902 -56.504 1.00 82.75 80 THR A O 1
ATOM 596 N N . GLN A 1 81 ? 36.070 5.603 -56.764 1.00 86.38 81 GLN A N 1
ATOM 597 C CA . GLN A 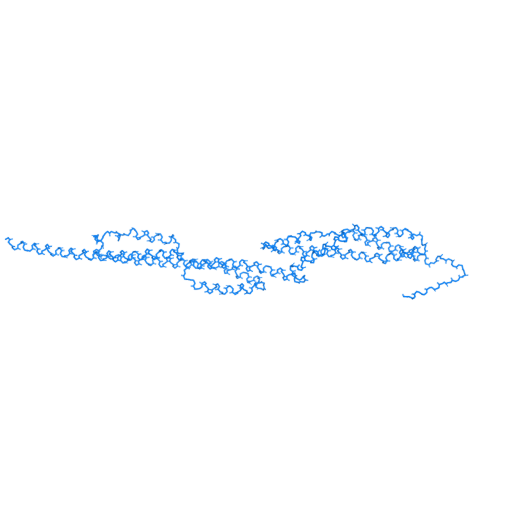1 81 ? 35.603 5.699 -55.383 1.00 86.38 81 GLN A CA 1
ATOM 598 C C . GLN A 1 81 ? 35.408 4.319 -54.751 1.00 86.38 81 GLN A C 1
ATOM 600 O O . GLN A 1 81 ? 35.096 3.329 -55.409 1.00 86.38 81 GLN A O 1
ATOM 605 N N . THR A 1 82 ? 35.590 4.269 -53.433 1.00 85.00 82 THR A N 1
ATOM 606 C CA . THR A 1 82 ? 35.470 3.047 -52.622 1.00 85.00 82 THR A CA 1
ATOM 607 C C . THR A 1 82 ? 34.145 2.955 -51.864 1.00 85.00 82 THR A C 1
ATOM 609 O O . THR A 1 82 ? 33.870 1.930 -51.249 1.00 85.00 82 THR A O 1
ATOM 612 N N . GLY A 1 83 ? 33.363 4.041 -51.809 1.00 87.06 83 GLY A N 1
ATOM 613 C CA . GLY A 1 83 ? 32.185 4.156 -50.936 1.00 87.06 83 GLY A CA 1
ATOM 614 C C . GLY A 1 83 ? 32.497 4.198 -49.437 1.00 87.06 83 GLY A C 1
ATOM 615 O O . GLY A 1 83 ? 31.589 4.340 -48.620 1.00 87.06 83 GLY A O 1
ATOM 616 N N . LYS A 1 84 ? 33.779 4.141 -49.052 1.00 90.06 84 LYS A N 1
ATOM 617 C CA . LYS A 1 84 ? 34.217 4.168 -47.654 1.00 90.06 84 LYS A CA 1
ATOM 618 C C . LYS A 1 84 ? 33.721 5.399 -46.875 1.00 90.06 84 LYS A C 1
ATOM 620 O O . LYS A 1 84 ? 33.219 5.192 -45.775 1.00 90.06 84 LYS A O 1
ATOM 625 N N . PRO A 1 85 ? 33.765 6.637 -47.410 1.00 91.81 85 PRO A N 1
ATOM 626 C CA . PRO A 1 85 ? 33.239 7.798 -46.688 1.00 91.81 85 PRO A CA 1
ATOM 627 C C . PRO A 1 85 ? 31.745 7.680 -46.344 1.00 91.81 85 PRO A C 1
ATOM 629 O O . PRO A 1 85 ? 31.333 8.102 -45.267 1.00 91.81 85 PRO A O 1
ATOM 632 N N . ALA A 1 86 ? 30.940 7.064 -47.220 1.00 92.00 86 ALA A N 1
ATOM 633 C CA . ALA A 1 86 ? 29.516 6.843 -46.968 1.00 92.00 86 ALA A CA 1
ATOM 634 C C . ALA A 1 86 ? 29.291 5.810 -45.850 1.00 92.00 86 ALA A C 1
ATOM 636 O O . ALA A 1 86 ? 28.461 6.027 -44.967 1.00 92.00 86 ALA A O 1
ATOM 637 N N . LEU A 1 87 ? 30.068 4.718 -45.842 1.00 95.25 87 LEU A N 1
ATOM 638 C CA . LEU A 1 87 ? 30.036 3.729 -44.758 1.00 95.25 87 LEU A CA 1
ATOM 639 C C . LEU A 1 87 ? 30.504 4.326 -43.424 1.00 95.25 87 LEU A C 1
ATOM 641 O O . LEU A 1 87 ? 29.856 4.101 -42.405 1.00 95.25 87 LEU A O 1
ATOM 645 N N . ASP A 1 88 ? 31.574 5.125 -43.425 1.00 95.25 88 ASP A N 1
ATOM 646 C CA . ASP A 1 88 ? 32.091 5.790 -42.222 1.00 95.25 88 ASP A CA 1
ATOM 647 C C . ASP A 1 88 ? 31.058 6.796 -41.659 1.00 95.25 88 ASP A C 1
ATOM 649 O O . ASP A 1 88 ? 30.846 6.871 -40.447 1.00 95.25 88 ASP A O 1
ATOM 653 N N . GLN A 1 89 ? 30.331 7.513 -42.527 1.00 95.94 89 GLN A N 1
ATOM 654 C CA . GLN A 1 89 ? 29.235 8.396 -42.116 1.00 95.94 89 GLN A CA 1
ATOM 655 C C . GLN A 1 89 ? 28.053 7.620 -41.509 1.00 95.94 89 GLN A C 1
ATOM 657 O O . GLN A 1 89 ? 27.502 8.034 -40.484 1.00 95.94 89 GLN A O 1
ATOM 662 N N . LEU A 1 90 ? 27.643 6.503 -42.120 1.00 96.94 90 LEU A N 1
ATOM 663 C CA . LEU A 1 90 ? 26.580 5.645 -41.583 1.00 96.94 90 LEU A CA 1
ATOM 664 C C . LEU A 1 90 ? 26.981 5.036 -40.239 1.00 96.94 90 LEU A C 1
ATOM 666 O O . LEU A 1 90 ? 26.178 5.034 -39.305 1.00 96.94 90 LEU A O 1
ATOM 670 N N . GLN A 1 91 ? 28.229 4.593 -40.110 1.00 97.56 91 GLN A N 1
ATOM 671 C CA . GLN A 1 91 ? 28.806 4.108 -38.861 1.00 97.56 91 GLN A CA 1
ATOM 672 C C . GLN A 1 91 ? 28.730 5.179 -37.762 1.00 97.56 91 GLN A C 1
ATOM 674 O O . GLN A 1 91 ? 28.168 4.917 -36.700 1.00 97.56 91 GLN A O 1
ATOM 679 N N . HIS A 1 92 ? 29.176 6.407 -38.042 1.00 97.31 92 HIS A N 1
ATOM 680 C CA . HIS A 1 92 ? 29.098 7.519 -37.089 1.00 97.31 92 HIS A CA 1
ATOM 681 C C . HIS A 1 92 ? 27.651 7.825 -36.661 1.00 97.31 92 HIS A C 1
ATOM 683 O O . HIS A 1 92 ? 27.359 8.022 -35.482 1.00 97.31 92 HIS A O 1
ATOM 689 N N . ARG A 1 93 ? 26.702 7.842 -37.607 1.00 97.75 93 ARG A N 1
ATOM 690 C CA . ARG A 1 93 ? 25.277 8.047 -37.290 1.00 97.75 93 ARG A CA 1
ATOM 691 C C . ARG A 1 93 ? 24.689 6.894 -36.471 1.00 97.75 93 ARG A C 1
ATOM 693 O O . ARG A 1 93 ? 23.826 7.135 -35.630 1.00 97.75 93 ARG A O 1
ATOM 700 N N . SER A 1 94 ? 25.172 5.672 -36.680 1.00 97.19 94 SER A N 1
ATOM 701 C CA . SER A 1 94 ? 24.802 4.502 -35.874 1.00 97.19 94 SER A CA 1
ATOM 702 C C . SER A 1 94 ? 25.293 4.649 -34.434 1.00 97.19 94 SER A C 1
ATOM 704 O O . SER A 1 94 ? 24.535 4.415 -33.498 1.00 97.19 94 SER A O 1
ATOM 706 N N . ASP A 1 95 ? 26.528 5.118 -34.244 1.00 96.94 95 ASP A N 1
ATOM 707 C CA . ASP A 1 95 ? 27.102 5.378 -32.917 1.00 96.94 95 ASP A CA 1
ATOM 708 C C . ASP A 1 95 ? 26.333 6.482 -32.172 1.00 96.94 95 ASP A C 1
ATOM 710 O O . ASP A 1 95 ? 26.063 6.372 -30.970 1.00 96.94 95 ASP A O 1
ATOM 714 N N . ALA A 1 96 ? 25.899 7.518 -32.896 1.00 96.25 96 ALA A N 1
ATOM 715 C CA . ALA A 1 96 ? 25.035 8.560 -32.351 1.00 96.25 96 ALA A CA 1
ATOM 716 C C . ALA A 1 96 ? 23.655 8.009 -31.942 1.00 96.25 96 ALA A C 1
ATOM 718 O O . ALA A 1 96 ? 23.187 8.302 -30.842 1.00 96.25 96 ALA A O 1
ATOM 719 N N . ALA A 1 97 ? 23.027 7.174 -32.780 1.00 96.88 97 ALA A N 1
ATOM 720 C CA . ALA A 1 97 ? 21.744 6.537 -32.470 1.00 96.88 97 ALA A CA 1
ATOM 721 C C . ALA A 1 97 ? 21.835 5.615 -31.242 1.00 96.88 97 ALA A C 1
ATOM 723 O O . ALA A 1 97 ? 20.958 5.655 -30.378 1.00 96.88 97 ALA A O 1
ATOM 724 N N . TRP A 1 98 ? 22.916 4.836 -31.130 1.00 96.94 98 TRP A N 1
ATOM 725 C CA . TRP A 1 98 ? 23.220 4.023 -29.950 1.00 96.94 98 TRP A CA 1
ATOM 726 C C . TRP A 1 98 ? 23.308 4.877 -28.682 1.00 96.94 98 TRP A C 1
ATOM 728 O O . TRP A 1 98 ? 22.624 4.620 -27.690 1.00 96.94 98 TRP A O 1
ATOM 738 N N . THR A 1 99 ? 24.136 5.923 -28.730 1.00 96.88 99 THR A N 1
ATOM 739 C CA . THR A 1 99 ? 24.395 6.808 -27.587 1.00 96.88 99 THR A CA 1
ATOM 740 C C . THR A 1 99 ? 23.118 7.511 -27.134 1.00 96.88 99 THR A C 1
ATOM 742 O O . THR A 1 99 ? 22.829 7.552 -25.938 1.00 96.88 99 THR A O 1
ATOM 745 N N . ALA A 1 100 ? 22.320 8.009 -28.082 1.00 96.50 100 ALA A N 1
ATOM 746 C CA . ALA A 1 100 ? 21.041 8.647 -27.799 1.00 96.50 100 ALA A CA 1
ATOM 747 C C . ALA A 1 100 ? 20.039 7.674 -27.156 1.00 96.50 100 ALA A C 1
ATOM 749 O O . ALA A 1 100 ? 19.393 8.034 -26.174 1.00 96.50 100 ALA A O 1
ATOM 750 N N . ALA A 1 101 ? 19.941 6.436 -27.654 1.00 96.94 101 ALA A N 1
ATOM 751 C CA . ALA A 1 101 ? 19.058 5.421 -27.081 1.00 96.94 101 ALA A CA 1
ATOM 752 C C . ALA A 1 101 ? 19.461 5.052 -25.645 1.00 96.94 101 ALA A C 1
ATOM 754 O O . ALA A 1 101 ? 18.610 5.001 -24.757 1.00 96.94 101 ALA A O 1
ATOM 755 N N . LEU A 1 102 ? 20.759 4.859 -25.386 1.00 95.75 102 LEU A N 1
ATOM 756 C CA . LEU A 1 102 ? 21.252 4.551 -24.042 1.00 95.75 102 LEU A CA 1
ATOM 757 C C . LEU A 1 102 ? 21.027 5.721 -23.072 1.00 95.75 102 LEU A C 1
ATOM 759 O O . LEU A 1 102 ? 20.620 5.507 -21.930 1.00 95.75 102 LEU A O 1
ATOM 763 N N . ALA A 1 103 ? 21.255 6.958 -23.520 1.00 95.06 103 ALA A N 1
ATOM 764 C CA . ALA A 1 103 ? 20.983 8.153 -22.726 1.00 95.06 103 ALA A CA 1
ATOM 765 C C . ALA A 1 103 ? 19.486 8.295 -22.407 1.00 95.06 103 ALA A C 1
ATOM 767 O O . ALA A 1 103 ? 19.130 8.538 -21.255 1.00 95.06 103 ALA A O 1
ATOM 768 N N . ALA A 1 104 ? 18.609 8.082 -23.392 1.00 94.56 104 ALA A N 1
ATOM 769 C CA . ALA A 1 104 ? 17.163 8.121 -23.200 1.00 94.56 104 ALA A CA 1
ATOM 770 C C . ALA A 1 104 ? 16.682 7.039 -22.220 1.00 94.56 104 ALA A C 1
ATOM 772 O O . ALA A 1 104 ? 15.878 7.329 -21.335 1.00 94.56 104 ALA A O 1
ATOM 773 N N . ALA A 1 105 ? 17.209 5.814 -22.319 1.00 94.31 105 ALA A N 1
ATOM 774 C CA . ALA A 1 105 ? 16.901 4.746 -21.371 1.00 94.31 105 ALA A CA 1
ATOM 775 C C . ALA A 1 105 ? 17.348 5.114 -19.945 1.00 94.31 105 ALA A C 1
ATOM 777 O O . ALA A 1 105 ? 16.581 4.960 -18.995 1.00 94.31 105 ALA A O 1
ATOM 778 N N . ARG A 1 106 ? 18.553 5.679 -19.782 1.00 94.06 106 ARG A N 1
ATOM 779 C CA . ARG A 1 106 ? 19.058 6.137 -18.474 1.00 94.06 106 ARG A CA 1
ATOM 780 C C . ARG A 1 106 ? 18.259 7.303 -17.902 1.00 94.06 106 ARG A C 1
ATOM 782 O O . ARG A 1 106 ? 18.069 7.358 -16.693 1.00 94.06 106 ARG A O 1
ATOM 789 N N . LEU A 1 107 ? 17.748 8.200 -18.744 1.00 94.81 107 LEU A N 1
ATOM 790 C CA . LEU A 1 107 ? 16.886 9.296 -18.302 1.00 94.81 107 LEU A CA 1
ATOM 791 C C . LEU A 1 107 ? 15.612 8.770 -17.621 1.00 94.81 107 LEU A C 1
ATOM 793 O O . LEU A 1 107 ? 15.195 9.313 -16.601 1.00 94.81 107 LEU A O 1
ATOM 797 N N . LYS A 1 108 ? 15.040 7.662 -18.112 1.00 93.56 108 LYS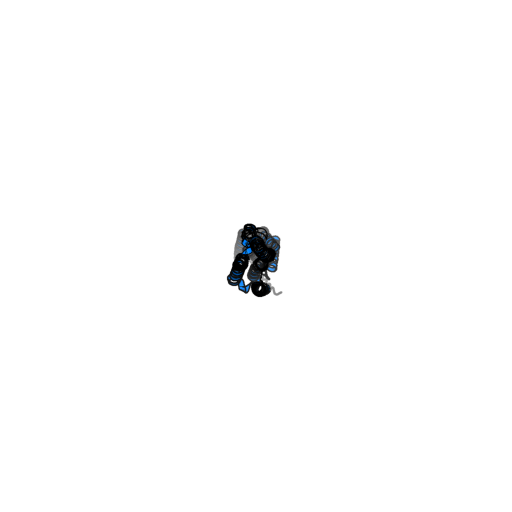 A N 1
ATOM 798 C CA . LYS A 1 108 ? 13.864 7.024 -17.492 1.00 93.56 108 LYS A CA 1
ATOM 799 C C . LYS A 1 108 ? 14.126 6.538 -16.060 1.00 93.56 108 LYS A C 1
ATOM 801 O O . LYS A 1 108 ? 13.180 6.433 -15.286 1.00 93.56 108 LYS A O 1
ATOM 806 N N . ALA A 1 109 ? 15.383 6.294 -15.678 1.00 92.44 109 ALA A N 1
ATOM 807 C CA . ALA A 1 109 ? 15.743 5.894 -14.317 1.00 92.44 109 ALA A CA 1
ATOM 808 C C . ALA A 1 109 ? 15.563 7.012 -13.275 1.00 92.44 109 ALA A C 1
ATOM 810 O O . ALA A 1 109 ? 15.525 6.723 -12.081 1.00 92.44 109 ALA A O 1
ATOM 811 N N . GLN A 1 110 ? 15.404 8.272 -13.701 1.00 92.69 110 GLN A N 1
ATOM 812 C CA . GLN A 1 110 ? 15.185 9.396 -12.788 1.00 92.69 110 GLN A CA 1
ATOM 813 C C . GLN A 1 110 ? 13.856 9.286 -12.038 1.00 92.69 110 GLN A C 1
ATOM 815 O O . GLN A 1 110 ? 13.822 9.506 -10.834 1.00 92.69 110 GLN A O 1
ATOM 820 N N . ALA A 1 111 ? 12.771 8.894 -12.712 1.00 91.44 111 ALA A N 1
ATOM 821 C CA . ALA A 1 111 ? 11.446 8.831 -12.096 1.00 91.44 111 ALA A CA 1
ATOM 822 C C . ALA A 1 111 ? 11.370 7.881 -10.880 1.00 91.44 111 ALA A C 1
ATOM 824 O O . ALA A 1 111 ? 10.959 8.334 -9.808 1.00 91.44 111 ALA A O 1
ATOM 825 N N . PRO A 1 112 ? 11.784 6.598 -10.968 1.00 92.50 112 PRO A N 1
ATOM 826 C CA . PRO A 1 112 ? 11.764 5.724 -9.798 1.00 92.50 112 PRO A CA 1
ATOM 827 C C . PRO A 1 112 ? 12.800 6.126 -8.739 1.00 92.50 112 PRO A C 1
ATOM 829 O O . PRO A 1 112 ? 12.555 5.919 -7.553 1.00 92.50 112 PRO A O 1
ATOM 832 N N . GLN A 1 113 ? 13.915 6.756 -9.126 1.00 93.38 113 GLN A N 1
ATOM 833 C CA . GLN A 1 113 ? 14.884 7.312 -8.178 1.00 93.38 113 GLN A CA 1
ATOM 834 C C . GLN A 1 113 ? 14.274 8.462 -7.359 1.00 93.38 113 GLN A C 1
ATOM 836 O O . GLN A 1 113 ? 14.340 8.435 -6.134 1.00 93.38 113 GLN A O 1
ATOM 841 N N . THR A 1 114 ? 13.597 9.417 -8.001 1.00 93.69 114 THR A N 1
ATOM 842 C CA . THR A 1 114 ? 12.853 10.482 -7.310 1.00 93.69 114 THR A CA 1
ATOM 843 C C . THR A 1 114 ? 11.734 9.905 -6.439 1.00 93.69 114 THR A C 1
ATOM 845 O O . THR A 1 114 ? 11.524 10.357 -5.316 1.00 93.69 114 THR A O 1
ATOM 848 N N . GLY A 1 115 ? 11.033 8.870 -6.917 1.00 92.88 115 GLY A N 1
ATOM 849 C CA . GLY A 1 115 ? 10.018 8.164 -6.130 1.00 92.88 115 GLY A CA 1
ATOM 850 C C . GLY A 1 115 ? 10.579 7.541 -4.846 1.00 92.88 115 GLY A C 1
ATOM 851 O O . GLY A 1 115 ? 9.948 7.643 -3.791 1.00 92.88 115 GLY A O 1
ATOM 852 N N . TRP A 1 116 ? 11.771 6.943 -4.928 1.00 95.81 116 TRP A N 1
ATOM 853 C CA . TRP A 1 116 ? 12.510 6.412 -3.783 1.00 95.81 116 TRP A CA 1
ATOM 854 C C . TRP A 1 116 ? 12.991 7.515 -2.832 1.00 95.81 116 TRP A C 1
ATOM 856 O O . TRP A 1 116 ? 12.810 7.406 -1.623 1.00 95.81 116 TRP A O 1
ATOM 866 N N . GLU A 1 117 ? 13.569 8.596 -3.355 1.00 95.25 117 GLU A N 1
ATOM 867 C CA . GLU A 1 117 ? 14.027 9.732 -2.546 1.00 95.25 117 GLU A CA 1
ATOM 868 C C . GLU A 1 117 ? 12.873 10.362 -1.764 1.00 95.25 117 GLU A C 1
ATOM 870 O O . GLU A 1 117 ? 12.995 10.587 -0.561 1.00 95.25 117 GLU A O 1
ATOM 875 N N . GLN A 1 118 ? 11.721 10.555 -2.409 1.00 93.94 118 GLN A N 1
ATOM 876 C CA . GLN A 1 118 ? 10.523 11.059 -1.744 1.00 93.94 118 GLN A CA 1
ATOM 877 C C . GLN A 1 118 ? 10.044 10.116 -0.632 1.00 93.94 118 GLN A C 1
ATOM 879 O O . GLN A 1 118 ? 9.668 10.587 0.443 1.00 93.94 118 GLN A O 1
ATOM 884 N N . LEU A 1 119 ? 10.076 8.799 -0.871 1.00 93.69 119 LEU A N 1
ATOM 885 C CA . LEU A 1 119 ? 9.745 7.793 0.142 1.00 93.69 119 LEU A CA 1
ATOM 886 C C . LEU A 1 119 ? 10.701 7.889 1.340 1.00 93.69 119 LEU A C 1
ATOM 888 O O . LEU A 1 119 ? 10.260 7.939 2.482 1.00 93.69 119 LEU A O 1
ATOM 892 N N . MET A 1 120 ? 12.007 7.994 1.097 1.00 95.19 120 MET A N 1
ATOM 893 C CA . MET A 1 120 ? 12.993 8.123 2.172 1.00 95.19 120 MET A CA 1
ATOM 894 C C . MET A 1 120 ? 12.866 9.448 2.938 1.00 95.19 120 MET A C 1
ATOM 896 O O . MET A 1 120 ? 13.067 9.471 4.146 1.00 95.19 120 MET A O 1
ATOM 900 N N . ILE A 1 121 ? 12.497 10.553 2.289 1.00 93.00 121 ILE A N 1
ATOM 901 C CA . ILE A 1 121 ? 12.278 11.836 2.980 1.00 93.00 121 ILE A CA 1
ATOM 902 C C . ILE A 1 121 ? 11.070 11.766 3.920 1.00 93.00 121 ILE A C 1
ATOM 904 O O . ILE A 1 121 ? 11.107 12.319 5.017 1.00 93.00 121 ILE A O 1
ATOM 908 N N . THR A 1 122 ? 9.994 11.113 3.484 1.00 88.75 122 THR A N 1
ATOM 909 C CA . THR A 1 122 ? 8.715 11.105 4.209 1.00 88.75 122 THR A CA 1
ATOM 910 C C . THR A 1 122 ? 8.631 9.995 5.251 1.00 88.75 122 THR A C 1
ATOM 912 O O . THR A 1 122 ? 8.107 10.220 6.340 1.00 88.75 122 THR A O 1
ATOM 915 N N . GLU A 1 123 ? 9.188 8.821 4.955 1.00 91.12 123 GLU A N 1
ATOM 916 C CA . GLU A 1 123 ? 8.904 7.587 5.691 1.00 91.12 123 GLU A CA 1
ATOM 917 C C . GLU A 1 123 ? 10.154 6.748 5.988 1.00 91.12 123 GLU A C 1
ATOM 919 O O . GLU A 1 123 ? 10.026 5.575 6.327 1.00 91.12 123 GLU A O 1
ATOM 924 N N . ALA A 1 124 ? 11.371 7.312 5.921 1.00 91.06 124 ALA A N 1
ATOM 925 C CA . ALA A 1 124 ? 12.633 6.567 6.105 1.00 91.06 124 ALA A CA 1
ATOM 926 C C . ALA A 1 124 ? 12.635 5.568 7.274 1.00 91.06 124 ALA A C 1
ATOM 928 O O . ALA A 1 124 ? 13.172 4.472 7.140 1.00 91.06 124 ALA A O 1
ATOM 929 N N . GLN A 1 125 ? 12.049 5.933 8.418 1.00 93.19 125 GLN A N 1
ATOM 930 C CA . GLN A 1 125 ? 12.008 5.080 9.613 1.00 93.19 125 GLN A CA 1
ATOM 931 C C . GLN A 1 125 ? 11.103 3.841 9.477 1.00 93.19 125 GLN A C 1
ATOM 933 O O . GLN A 1 125 ? 11.224 2.908 10.267 1.00 93.19 125 GLN A O 1
ATOM 938 N N . TYR A 1 126 ? 10.191 3.838 8.505 1.00 92.44 126 TYR A N 1
ATOM 939 C CA . TYR A 1 126 ? 9.235 2.763 8.246 1.00 92.44 126 TYR A CA 1
ATOM 940 C C . TYR A 1 126 ? 9.600 1.929 7.013 1.00 92.44 126 TYR A C 1
ATOM 942 O O . TYR A 1 126 ? 9.050 0.840 6.830 1.00 92.44 126 TYR A O 1
ATOM 950 N N . VAL A 1 127 ? 10.547 2.396 6.192 1.00 93.25 127 VAL A N 1
ATOM 951 C CA . VAL A 1 127 ? 11.031 1.666 5.017 1.00 93.25 127 VAL A CA 1
ATOM 952 C C . VAL A 1 127 ? 11.767 0.383 5.444 1.00 93.25 127 VAL A C 1
ATOM 954 O O . VAL A 1 127 ? 12.691 0.444 6.259 1.00 93.25 127 VAL A O 1
ATOM 957 N N . PRO A 1 128 ? 11.409 -0.787 4.883 1.00 92.62 128 PRO A N 1
ATOM 958 C CA . PRO A 1 128 ? 12.099 -2.045 5.163 1.00 92.62 128 PRO A CA 1
ATOM 959 C C . PRO A 1 128 ? 13.595 -2.040 4.782 1.00 92.62 128 PRO A C 1
ATOM 961 O O . PRO A 1 128 ? 14.004 -1.486 3.759 1.00 92.62 128 PRO A O 1
ATOM 964 N N . ALA A 1 129 ? 14.437 -2.694 5.588 1.00 92.88 129 ALA A N 1
ATOM 965 C CA . ALA A 1 129 ? 15.893 -2.714 5.382 1.00 92.88 129 ALA A CA 1
ATOM 966 C C . ALA A 1 129 ? 16.333 -3.461 4.104 1.00 92.88 129 ALA A C 1
ATOM 968 O O . ALA A 1 129 ? 17.350 -3.127 3.486 1.00 92.88 129 ALA A O 1
ATOM 969 N N . ASP A 1 130 ? 15.567 -4.466 3.687 1.00 92.00 130 ASP A N 1
ATOM 970 C CA . ASP A 1 130 ? 15.732 -5.180 2.421 1.00 92.00 130 ASP A CA 1
ATOM 971 C C . ASP A 1 130 ? 15.458 -4.269 1.217 1.00 92.00 130 ASP A C 1
ATOM 973 O O . ASP A 1 130 ? 16.219 -4.314 0.252 1.00 92.00 130 ASP A O 1
ATOM 977 N N . ALA A 1 131 ? 14.479 -3.360 1.298 1.00 93.75 131 ALA A N 1
ATOM 978 C CA . ALA A 1 131 ? 14.236 -2.358 0.256 1.00 93.75 131 ALA A CA 1
ATOM 979 C C . ALA A 1 131 ? 15.422 -1.387 0.101 1.00 93.75 131 ALA A C 1
ATOM 981 O O . ALA A 1 131 ? 15.846 -1.088 -1.017 1.00 93.75 131 ALA A O 1
ATOM 982 N N . VAL A 1 132 ? 16.028 -0.954 1.215 1.00 93.38 132 VAL A N 1
ATOM 983 C CA . VAL A 1 132 ? 17.253 -0.128 1.196 1.00 93.38 132 VAL A CA 1
ATOM 984 C C . VAL A 1 132 ? 18.426 -0.888 0.564 1.00 93.38 132 VAL A C 1
ATOM 986 O O . VAL A 1 132 ? 19.231 -0.317 -0.173 1.00 93.38 132 VAL A O 1
ATOM 989 N N . THR A 1 133 ? 18.526 -2.191 0.828 1.00 93.25 133 THR A N 1
ATOM 990 C CA . THR A 1 133 ? 19.552 -3.059 0.230 1.00 93.25 133 THR A CA 1
ATOM 991 C C . THR A 1 133 ? 19.321 -3.236 -1.273 1.00 93.25 133 THR A C 1
ATOM 993 O O . THR A 1 133 ? 20.264 -3.111 -2.057 1.00 93.25 133 THR A O 1
ATOM 996 N N . ALA A 1 134 ? 18.069 -3.443 -1.688 1.00 93.12 134 ALA A N 1
ATOM 997 C CA . ALA A 1 134 ? 17.674 -3.542 -3.088 1.00 93.12 134 ALA A CA 1
ATOM 998 C C . ALA A 1 134 ? 17.973 -2.251 -3.864 1.00 93.12 134 ALA A C 1
ATOM 1000 O O . ALA A 1 134 ? 18.455 -2.329 -4.993 1.00 93.12 134 ALA A O 1
ATOM 1001 N N . GLN A 1 135 ? 17.788 -1.072 -3.256 1.00 94.19 135 GLN A N 1
ATOM 1002 C CA . GLN A 1 135 ? 18.137 0.200 -3.896 1.00 94.19 135 GLN A CA 1
ATOM 1003 C C . GLN A 1 135 ? 19.630 0.291 -4.230 1.00 94.19 135 GLN A C 1
ATOM 1005 O O . GLN A 1 135 ? 20.002 0.692 -5.335 1.00 94.19 135 GLN A O 1
ATOM 1010 N N . LYS A 1 136 ? 20.496 -0.113 -3.293 1.00 91.19 136 LYS A N 1
ATOM 1011 C CA . LYS A 1 136 ? 21.951 -0.110 -3.506 1.00 91.19 136 LYS A CA 1
ATOM 1012 C C . LYS A 1 136 ? 22.357 -1.081 -4.613 1.00 91.19 136 LYS A C 1
ATOM 1014 O O . LYS A 1 136 ? 23.205 -0.742 -5.438 1.00 91.19 136 LYS A O 1
ATOM 1019 N N . ALA A 1 137 ? 21.749 -2.270 -4.639 1.00 93.62 137 ALA A N 1
ATOM 1020 C CA . ALA A 1 137 ? 21.979 -3.259 -5.689 1.00 93.62 137 ALA A CA 1
ATOM 1021 C C . ALA A 1 137 ? 21.548 -2.722 -7.062 1.00 93.62 137 ALA A C 1
ATOM 1023 O O . ALA A 1 137 ? 22.354 -2.724 -7.992 1.00 93.62 137 ALA A O 1
ATOM 1024 N N . TRP A 1 138 ? 20.338 -2.162 -7.155 1.00 95.25 138 TRP A N 1
ATOM 1025 C CA . TRP A 1 138 ? 19.810 -1.570 -8.383 1.00 95.25 138 TRP A CA 1
ATOM 1026 C C . TRP A 1 138 ? 20.706 -0.454 -8.929 1.00 95.25 138 TRP A C 1
ATOM 1028 O O . TRP A 1 138 ? 21.017 -0.441 -10.118 1.00 95.25 138 TRP A O 1
ATOM 1038 N N . ALA A 1 139 ? 21.192 0.449 -8.069 1.00 91.06 139 ALA A N 1
ATOM 1039 C CA . ALA A 1 139 ? 22.108 1.510 -8.487 1.00 91.06 139 ALA A CA 1
ATOM 1040 C C . ALA A 1 139 ? 23.411 0.944 -9.089 1.00 91.06 139 ALA A C 1
ATOM 1042 O O . ALA A 1 139 ? 23.906 1.449 -10.099 1.00 91.06 139 ALA A O 1
ATOM 1043 N N . GLY A 1 140 ? 23.947 -0.134 -8.505 1.00 91.38 140 GLY A N 1
ATOM 1044 C CA . GLY A 1 140 ? 25.112 -0.841 -9.040 1.00 91.38 140 GLY A CA 1
ATOM 1045 C C . GLY A 1 140 ? 24.834 -1.569 -10.361 1.00 91.38 140 GLY A C 1
ATOM 1046 O O . GLY A 1 140 ? 25.685 -1.573 -11.252 1.00 91.38 140 GLY A O 1
ATOM 1047 N N . GLU A 1 141 ? 23.655 -2.170 -10.520 1.00 94.25 141 GLU A N 1
ATOM 1048 C CA . GLU A 1 141 ? 23.230 -2.837 -11.759 1.00 94.25 141 GLU A CA 1
ATOM 1049 C C . GLU A 1 141 ? 22.993 -1.838 -12.896 1.00 94.25 141 GLU A C 1
ATOM 1051 O O . GLU A 1 141 ? 23.438 -2.069 -14.022 1.00 94.25 141 GLU A O 1
ATOM 1056 N N . LEU A 1 142 ? 22.389 -0.685 -12.597 1.00 93.81 142 LEU A N 1
ATOM 1057 C CA . LEU A 1 142 ? 22.143 0.385 -13.563 1.00 93.81 142 LEU A CA 1
ATOM 1058 C C . LEU A 1 142 ? 23.447 0.937 -14.158 1.00 93.81 142 LEU A C 1
ATOM 1060 O O . LEU A 1 142 ? 23.504 1.241 -15.350 1.00 93.81 142 LEU A O 1
ATOM 1064 N N . GLN A 1 143 ? 24.512 1.033 -13.355 1.00 89.62 143 GLN A N 1
ATOM 1065 C CA . GLN A 1 143 ? 25.837 1.448 -13.834 1.00 89.62 143 GLN A CA 1
ATOM 1066 C C . GLN A 1 143 ? 26.494 0.405 -14.748 1.00 89.62 143 GLN A C 1
ATOM 1068 O O . GLN A 1 143 ? 27.218 0.772 -15.673 1.00 89.62 143 GLN A O 1
ATOM 1073 N N . LYS A 1 144 ? 26.244 -0.887 -14.503 1.00 93.31 144 LYS A N 1
ATOM 1074 C CA . LYS A 1 144 ? 26.787 -2.000 -15.300 1.00 93.31 144 LYS A CA 1
ATOM 1075 C C . LYS A 1 144 ? 26.009 -2.245 -16.594 1.00 93.31 144 LYS A C 1
ATOM 1077 O O . LYS A 1 144 ? 26.559 -2.839 -17.519 1.00 93.31 144 LYS A O 1
ATOM 1082 N N . ALA A 1 145 ? 24.754 -1.804 -16.668 1.00 95.25 145 ALA A N 1
ATOM 1083 C CA . ALA A 1 145 ? 23.923 -1.948 -17.854 1.00 95.25 145 ALA A CA 1
ATOM 1084 C C . ALA A 1 145 ? 24.532 -1.193 -19.049 1.00 95.25 145 ALA A C 1
ATOM 1086 O O . ALA A 1 145 ? 24.703 0.033 -19.035 1.00 95.25 145 ALA A O 1
ATOM 1087 N N . SER A 1 146 ? 24.865 -1.953 -20.094 1.00 94.19 146 SER A N 1
ATOM 1088 C CA . SER A 1 146 ? 25.559 -1.457 -21.285 1.00 94.19 146 SER A CA 1
ATOM 1089 C C . SER A 1 146 ? 24.635 -1.270 -22.485 1.00 94.19 146 SER A C 1
ATOM 1091 O O . SER A 1 146 ? 25.039 -0.648 -23.462 1.00 94.19 146 SER A O 1
ATOM 1093 N N . THR A 1 147 ? 23.398 -1.767 -22.409 1.00 96.38 147 THR A N 1
ATOM 1094 C CA . THR A 1 147 ? 22.415 -1.708 -23.498 1.00 96.38 147 THR A CA 1
ATOM 1095 C C . THR A 1 147 ? 21.141 -0.971 -23.065 1.00 96.38 147 THR A C 1
ATOM 1097 O O . THR A 1 147 ? 20.767 -1.053 -21.889 1.00 96.38 147 THR A O 1
ATOM 1100 N N . PRO A 1 148 ? 20.444 -0.275 -23.985 1.00 96.69 148 PRO A N 1
ATOM 1101 C CA . PRO A 1 148 ? 19.154 0.352 -23.691 1.00 96.69 148 PRO A CA 1
ATOM 1102 C C . PRO A 1 148 ? 18.130 -0.614 -23.070 1.00 96.69 148 PRO A C 1
ATOM 1104 O O . PRO A 1 148 ? 17.545 -0.292 -22.039 1.00 96.69 148 PRO A O 1
ATOM 1107 N N . ALA A 1 149 ? 17.973 -1.821 -23.623 1.00 95.81 149 ALA A N 1
ATOM 1108 C CA . ALA A 1 149 ? 17.005 -2.805 -23.133 1.00 95.81 149 ALA A CA 1
ATOM 1109 C C . ALA A 1 149 ? 17.285 -3.258 -21.687 1.00 95.81 149 ALA A C 1
ATOM 1111 O O . ALA A 1 149 ? 16.362 -3.360 -20.882 1.00 95.81 149 ALA A O 1
ATOM 1112 N N . GLN A 1 150 ? 18.555 -3.485 -21.323 1.00 96.56 150 GLN A N 1
ATOM 1113 C CA . GLN A 1 150 ? 18.921 -3.817 -19.938 1.00 96.56 150 GLN A CA 1
ATOM 1114 C C . GLN A 1 150 ? 18.560 -2.689 -18.970 1.00 96.56 150 GLN A C 1
ATOM 1116 O O . GLN A 1 150 ? 18.039 -2.953 -17.889 1.00 96.56 150 GLN A O 1
ATOM 1121 N N . VAL A 1 151 ? 18.816 -1.435 -19.358 1.00 96.81 151 VAL A N 1
ATOM 1122 C CA . VAL A 1 151 ? 18.446 -0.271 -18.544 1.00 96.81 151 VAL A CA 1
ATOM 1123 C C . VAL A 1 151 ? 16.930 -0.204 -18.365 1.00 96.81 151 VAL A C 1
ATOM 1125 O O . VAL A 1 151 ? 16.462 -0.039 -17.243 1.00 96.81 151 VAL A O 1
ATOM 1128 N N . GLU A 1 152 ? 16.150 -0.376 -19.433 1.00 95.06 152 GLU A N 1
ATOM 1129 C CA . GLU A 1 152 ? 14.686 -0.324 -19.350 1.00 95.06 152 GLU A CA 1
ATOM 1130 C C . GLU A 1 152 ? 14.101 -1.420 -18.449 1.00 95.06 152 GLU A C 1
ATOM 1132 O O . GLU A 1 152 ? 13.208 -1.133 -17.649 1.00 95.06 152 GLU A O 1
ATOM 1137 N N . LEU A 1 153 ? 14.643 -2.642 -18.500 1.00 95.62 153 LEU A N 1
ATOM 1138 C CA . LEU A 1 153 ? 14.242 -3.728 -17.599 1.00 95.62 153 LEU A CA 1
ATOM 1139 C C . LEU A 1 153 ? 14.531 -3.395 -16.130 1.00 95.62 153 LEU A C 1
ATOM 1141 O O . LEU A 1 153 ? 13.668 -3.591 -15.275 1.00 95.62 153 LEU A O 1
ATOM 1145 N N . LEU A 1 154 ? 15.714 -2.844 -15.836 1.00 96.62 154 LEU A N 1
ATOM 1146 C CA . LEU A 1 154 ? 16.077 -2.419 -14.482 1.00 96.62 154 LEU A CA 1
ATOM 1147 C C . LEU A 1 154 ? 15.175 -1.287 -13.979 1.00 96.62 154 LEU A C 1
ATOM 1149 O O . LEU A 1 154 ? 14.784 -1.285 -12.813 1.00 96.62 154 LEU A O 1
ATOM 1153 N N . VAL A 1 155 ? 14.829 -0.326 -14.837 1.00 96.31 155 VAL A N 1
ATOM 1154 C CA . VAL A 1 155 ? 13.915 0.776 -14.494 1.00 96.31 155 VAL A CA 1
ATOM 1155 C C . VAL A 1 155 ? 12.512 0.251 -14.185 1.00 96.31 155 VAL A C 1
ATOM 1157 O O . VAL A 1 155 ? 11.916 0.662 -13.185 1.00 96.31 155 VAL A O 1
ATOM 1160 N N . ALA A 1 156 ? 11.992 -0.671 -14.999 1.00 94.06 156 ALA A N 1
ATOM 1161 C CA . ALA A 1 156 ? 10.678 -1.271 -14.784 1.00 94.06 156 ALA A CA 1
ATOM 1162 C C . ALA A 1 156 ? 10.634 -2.071 -13.472 1.00 94.06 156 ALA A C 1
ATOM 1164 O O . ALA A 1 156 ? 9.727 -1.875 -12.660 1.00 94.06 156 ALA A O 1
ATOM 1165 N N . ALA A 1 157 ? 11.648 -2.908 -13.229 1.00 94.00 157 ALA A N 1
ATOM 1166 C CA . ALA A 1 157 ? 11.760 -3.691 -12.002 1.00 94.00 157 ALA A CA 1
ATOM 1167 C C . ALA A 1 157 ? 11.835 -2.793 -10.757 1.00 94.00 157 ALA A C 1
ATOM 1169 O O . ALA A 1 157 ? 11.099 -2.994 -9.791 1.00 94.00 157 ALA A O 1
ATOM 1170 N N . TRP A 1 158 ? 12.671 -1.752 -10.792 1.00 95.38 158 TRP A N 1
ATOM 1171 C CA . TRP A 1 158 ? 12.815 -0.840 -9.659 1.00 95.38 158 TRP A CA 1
ATOM 1172 C C . TRP A 1 158 ? 11.571 0.002 -9.395 1.00 95.38 158 TRP A C 1
ATOM 1174 O O . TRP A 1 158 ? 11.212 0.199 -8.239 1.00 95.38 158 TRP A O 1
ATOM 1184 N N . SER A 1 159 ? 10.854 0.426 -10.437 1.00 93.31 159 SER A N 1
ATOM 1185 C CA . SER A 1 159 ? 9.566 1.115 -10.267 1.00 93.31 159 SER A CA 1
ATOM 1186 C C . SER A 1 159 ? 8.568 0.255 -9.480 1.00 93.31 159 SER A C 1
ATOM 1188 O O . SER A 1 159 ? 7.898 0.759 -8.578 1.00 93.31 159 SER A O 1
ATOM 1190 N N . GLY A 1 160 ? 8.519 -1.054 -9.762 1.00 89.81 160 GLY A N 1
ATOM 1191 C CA . GLY A 1 160 ? 7.731 -2.010 -8.982 1.00 89.81 160 GLY A CA 1
ATOM 1192 C C . GLY A 1 160 ? 8.212 -2.131 -7.532 1.00 89.81 160 GLY A C 1
ATOM 1193 O O . GLY A 1 160 ? 7.405 -2.050 -6.608 1.00 89.81 160 GLY A O 1
ATOM 1194 N N . ASN A 1 161 ? 9.526 -2.243 -7.314 1.00 92.31 161 ASN A N 1
ATOM 1195 C CA . ASN A 1 161 ? 10.104 -2.342 -5.969 1.00 92.31 161 ASN A CA 1
ATOM 1196 C C . ASN A 1 161 ? 9.842 -1.096 -5.113 1.00 92.31 161 ASN A C 1
ATOM 1198 O O . ASN A 1 161 ? 9.540 -1.230 -3.931 1.00 92.31 161 ASN A O 1
ATOM 1202 N N . VAL A 1 162 ? 9.907 0.108 -5.691 1.00 93.25 162 VAL A N 1
ATOM 1203 C CA . VAL A 1 162 ? 9.576 1.358 -4.985 1.00 93.25 162 VAL A CA 1
ATOM 1204 C C . VAL A 1 162 ? 8.107 1.372 -4.558 1.00 93.25 162 VAL A C 1
ATOM 1206 O O . VAL A 1 162 ? 7.808 1.779 -3.437 1.00 93.25 162 VAL A O 1
ATOM 1209 N N . ALA A 1 163 ? 7.190 0.890 -5.404 1.00 89.06 163 ALA A N 1
ATOM 1210 C CA . ALA A 1 163 ? 5.774 0.784 -5.049 1.00 89.06 163 ALA A CA 1
ATOM 1211 C C . ALA A 1 163 ? 5.540 -0.211 -3.898 1.00 89.06 163 ALA A C 1
ATOM 1213 O O . ALA A 1 163 ? 4.810 0.097 -2.956 1.00 89.06 163 ALA A O 1
ATOM 1214 N N . VAL A 1 164 ? 6.207 -1.371 -3.930 1.00 89.06 164 VAL A N 1
ATOM 1215 C CA . VAL A 1 164 ? 6.157 -2.364 -2.843 1.00 89.06 164 VAL A CA 1
ATOM 1216 C C . VAL A 1 164 ? 6.739 -1.797 -1.546 1.00 89.06 164 VAL A C 1
ATOM 1218 O O . VAL A 1 164 ? 6.132 -1.944 -0.486 1.00 89.06 164 VAL A O 1
ATOM 1221 N N . ALA A 1 165 ? 7.884 -1.115 -1.621 1.00 91.56 165 ALA A N 1
ATOM 1222 C CA . ALA A 1 165 ? 8.528 -0.501 -0.465 1.00 91.56 165 ALA A CA 1
ATOM 1223 C C . ALA A 1 165 ? 7.650 0.582 0.172 1.00 91.56 165 ALA A C 1
ATOM 1225 O O . ALA A 1 165 ? 7.569 0.642 1.396 1.00 91.56 165 ALA A O 1
ATOM 1226 N N . ARG A 1 166 ? 6.957 1.389 -0.643 1.00 90.25 166 ARG A N 1
ATOM 1227 C CA . ARG A 1 166 ? 5.996 2.387 -0.159 1.00 90.25 166 ARG A CA 1
ATOM 1228 C C . ARG A 1 166 ? 4.838 1.735 0.586 1.00 90.25 166 ARG A C 1
ATOM 1230 O O . ARG A 1 166 ? 4.621 2.053 1.743 1.00 90.25 166 ARG A O 1
ATOM 1237 N N . HIS A 1 167 ? 4.190 0.740 -0.016 1.00 85.12 167 HIS A N 1
ATOM 1238 C CA . HIS A 1 167 ? 3.108 0.015 0.652 1.00 85.12 167 HIS A CA 1
ATOM 1239 C C . HIS A 1 167 ? 3.562 -0.625 1.981 1.00 85.12 167 HIS A C 1
ATOM 1241 O O . HIS A 1 167 ? 2.830 -0.636 2.970 1.00 85.12 167 HIS A O 1
ATOM 1247 N N . ALA A 1 168 ? 4.780 -1.172 2.029 1.00 87.38 168 ALA A N 1
ATOM 1248 C CA . ALA A 1 168 ? 5.335 -1.725 3.261 1.00 87.38 168 ALA A CA 1
ATOM 1249 C C . ALA A 1 168 ? 5.627 -0.644 4.319 1.00 87.38 168 ALA A C 1
ATOM 1251 O O . ALA A 1 168 ? 5.386 -0.878 5.504 1.00 87.38 168 ALA A O 1
ATOM 1252 N N . ALA A 1 169 ? 6.116 0.527 3.906 1.00 89.12 169 ALA A N 1
ATOM 1253 C CA . ALA A 1 169 ? 6.348 1.663 4.792 1.00 89.12 169 ALA A CA 1
ATOM 1254 C C . ALA A 1 169 ? 5.031 2.211 5.368 1.00 89.12 169 ALA A C 1
ATOM 1256 O O . ALA A 1 169 ? 4.925 2.329 6.591 1.00 89.12 169 ALA A O 1
ATOM 1257 N N . ASP A 1 170 ? 4.001 2.389 4.535 1.00 86.12 170 ASP A N 1
ATOM 1258 C CA . ASP A 1 170 ? 2.640 2.743 4.959 1.00 86.12 170 ASP A CA 1
ATOM 1259 C C . ASP A 1 170 ? 2.123 1.759 6.021 1.00 86.12 170 ASP A C 1
ATOM 1261 O O . ASP A 1 170 ? 1.676 2.142 7.107 1.00 86.12 170 ASP A O 1
ATOM 1265 N N . TYR A 1 171 ? 2.244 0.454 5.752 1.00 85.44 171 TYR A N 1
ATOM 1266 C CA . TYR A 1 171 ? 1.829 -0.589 6.689 1.00 85.44 171 TYR A CA 1
ATOM 1267 C C . TYR A 1 171 ? 2.597 -0.517 8.020 1.00 85.44 171 TYR A C 1
ATOM 1269 O O . TYR A 1 171 ? 1.994 -0.596 9.096 1.00 85.44 171 TYR A O 1
ATOM 1277 N N . ASN A 1 172 ? 3.921 -0.348 7.972 1.00 88.81 172 ASN A N 1
ATOM 1278 C CA . ASN A 1 172 ? 4.767 -0.237 9.161 1.00 88.81 172 ASN A CA 1
ATOM 1279 C C . ASN A 1 172 ? 4.436 1.012 9.985 1.00 88.81 172 ASN A C 1
ATOM 1281 O O . ASN A 1 172 ? 4.376 0.936 11.216 1.00 88.81 172 ASN A O 1
ATOM 1285 N N . GLN A 1 173 ? 4.160 2.135 9.321 1.00 89.00 173 GLN A N 1
ATOM 1286 C CA . GLN A 1 173 ? 3.713 3.366 9.960 1.00 89.00 173 GLN A CA 1
ATOM 1287 C C . GLN A 1 173 ? 2.391 3.156 10.697 1.00 89.00 173 GLN A C 1
ATOM 1289 O O . GLN A 1 173 ? 2.284 3.482 11.883 1.00 89.00 173 GLN A O 1
ATOM 1294 N N . LEU A 1 174 ? 1.394 2.571 10.029 1.00 87.38 174 LEU A N 1
ATOM 1295 C CA . LEU A 1 174 ? 0.106 2.272 10.651 1.00 87.38 174 LEU A CA 1
ATOM 1296 C C . LEU A 1 174 ? 0.273 1.344 11.848 1.00 87.38 174 LEU A C 1
ATOM 1298 O O . LEU A 1 174 ? -0.270 1.608 12.919 1.00 87.38 174 LEU A O 1
ATOM 1302 N N . ASN A 1 175 ? 1.080 0.295 11.704 1.00 88.25 175 ASN A N 1
ATOM 1303 C CA . ASN A 1 175 ? 1.344 -0.642 12.784 1.00 88.25 175 ASN A CA 1
ATOM 1304 C C . ASN A 1 175 ? 2.025 0.031 13.991 1.00 88.25 175 ASN A C 1
ATOM 1306 O O . ASN A 1 175 ? 1.690 -0.280 15.136 1.00 88.25 175 ASN A O 1
ATOM 1310 N N . ALA A 1 176 ? 2.919 0.997 13.755 1.00 88.00 176 ALA A N 1
ATOM 1311 C CA . ALA A 1 176 ? 3.545 1.791 14.809 1.00 88.00 176 ALA A CA 1
ATOM 1312 C C . ALA A 1 176 ? 2.536 2.698 15.539 1.00 88.00 176 ALA A C 1
ATOM 1314 O O . ALA A 1 176 ? 2.566 2.771 16.773 1.00 88.00 176 ALA A O 1
ATOM 1315 N N . GLN A 1 177 ? 1.599 3.327 14.817 1.00 86.94 177 GLN A N 1
ATOM 1316 C CA . GLN A 1 177 ? 0.549 4.175 15.408 1.00 86.94 177 GLN A CA 1
ATOM 1317 C C . GLN A 1 177 ? -0.355 3.405 16.379 1.00 86.94 177 GLN A C 1
ATOM 1319 O O . GLN A 1 177 ? -0.830 3.959 17.370 1.00 86.94 177 GLN A O 1
ATOM 1324 N N . VAL A 1 178 ? -0.568 2.114 16.124 1.00 91.06 178 VAL A N 1
ATOM 1325 C CA . VAL A 1 178 ? -1.409 1.241 16.954 1.00 91.06 178 VAL A CA 1
ATOM 1326 C C . VAL A 1 178 ? -0.584 0.275 17.809 1.00 91.06 178 VAL A C 1
ATOM 1328 O O . VAL A 1 178 ? -1.094 -0.733 18.300 1.00 91.06 178 VAL A O 1
ATOM 1331 N N . SER A 1 179 ? 0.693 0.580 18.042 1.00 90.31 179 SER A N 1
ATOM 1332 C CA . SER A 1 179 ? 1.596 -0.248 18.855 1.00 90.31 179 SER A CA 1
ATOM 1333 C C . SER A 1 179 ? 1.083 -0.473 20.284 1.00 90.31 179 SER A C 1
ATOM 1335 O O . SER A 1 179 ? 1.183 -1.582 20.802 1.00 90.31 179 SER A O 1
ATOM 1337 N N . SER A 1 180 ? 0.413 0.516 20.888 1.00 89.25 180 SER A N 1
ATOM 1338 C CA . SER A 1 180 ? -0.259 0.394 22.199 1.00 89.25 180 SER A CA 1
ATOM 1339 C C . SER A 1 180 ? -1.400 -0.640 22.224 1.00 89.25 180 SER A C 1
ATOM 1341 O O . SER A 1 180 ? -1.851 -1.088 23.285 1.00 89.25 180 SER A O 1
ATOM 1343 N N . TYR A 1 181 ? -1.872 -1.053 21.048 1.00 88.94 181 TYR A N 1
ATOM 1344 C CA . TYR A 1 181 ? -2.851 -2.117 20.874 1.00 88.94 181 TYR A CA 1
ATOM 1345 C C . TYR A 1 181 ? -2.208 -3.478 20.600 1.00 88.94 181 TYR A C 1
ATOM 1347 O O . TYR A 1 181 ? -2.939 -4.462 20.598 1.00 88.94 181 TYR A O 1
ATOM 1355 N N . GLY A 1 182 ? -0.883 -3.557 20.442 1.00 90.31 182 GLY A N 1
ATOM 1356 C CA . GLY A 1 182 ? -0.176 -4.749 19.965 1.00 90.31 182 GLY A CA 1
ATOM 1357 C C . GLY A 1 182 ? -0.088 -4.823 18.436 1.00 90.31 182 GLY A C 1
ATOM 1358 O O . GLY A 1 182 ? 0.025 -5.916 17.890 1.00 90.31 182 GLY A O 1
ATOM 1359 N N . GLY A 1 183 ? -0.186 -3.681 17.745 1.00 91.25 183 GLY A N 1
ATOM 1360 C CA . GLY A 1 183 ? -0.233 -3.613 16.285 1.00 91.25 183 GLY A CA 1
ATOM 1361 C C . GLY A 1 183 ? -1.655 -3.705 15.722 1.00 91.25 183 GLY A C 1
ATOM 1362 O O . GLY A 1 183 ? -2.641 -3.714 16.464 1.00 91.25 183 GLY A O 1
ATOM 1363 N N . LEU A 1 184 ? -1.775 -3.777 14.394 1.00 91.31 184 LEU A N 1
ATOM 1364 C CA . LEU A 1 184 ? -3.070 -3.805 13.690 1.00 91.31 184 LEU A CA 1
ATOM 1365 C C . LEU A 1 184 ? -3.931 -5.021 14.068 1.00 91.31 184 LEU A C 1
ATOM 1367 O O . LEU A 1 184 ? -5.144 -4.902 14.241 1.00 91.31 184 LEU A O 1
ATOM 1371 N N . SER A 1 185 ? -3.309 -6.186 14.256 1.00 90.62 185 SER A N 1
ATOM 1372 C CA . SER A 1 185 ? -3.992 -7.403 14.715 1.00 90.62 185 SER A CA 1
ATOM 1373 C C . SER A 1 185 ? -4.542 -7.244 16.134 1.00 90.62 185 SER A C 1
ATOM 1375 O O . SER A 1 185 ? -5.690 -7.598 16.407 1.00 90.62 185 SER A O 1
ATOM 1377 N N . GLY A 1 186 ? -3.747 -6.655 17.027 1.00 93.38 186 GLY A N 1
ATOM 1378 C CA . GLY A 1 186 ? -4.155 -6.353 18.390 1.00 93.38 186 GLY A CA 1
ATOM 1379 C C . GLY A 1 186 ? -5.264 -5.299 18.455 1.00 93.38 186 GLY A C 1
ATOM 1380 O O . GLY A 1 186 ? -6.200 -5.444 19.242 1.00 93.38 186 GLY A O 1
ATOM 1381 N N . LEU A 1 187 ? -5.23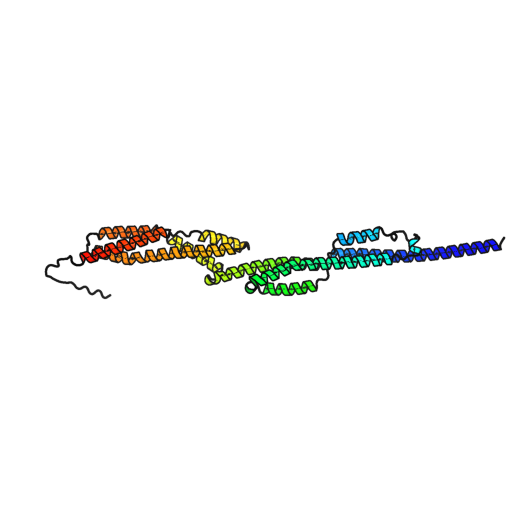8 -4.292 17.572 1.00 94.88 187 LEU A N 1
ATOM 1382 C CA . LEU A 1 187 ? -6.327 -3.323 17.425 1.00 94.88 187 LEU A CA 1
ATOM 1383 C C . LEU A 1 187 ? -7.646 -4.014 17.059 1.00 94.88 187 LEU A C 1
ATOM 1385 O O . LEU A 1 187 ? -8.648 -3.803 17.741 1.00 94.88 187 LEU A O 1
ATOM 1389 N N . LEU A 1 188 ? -7.638 -4.859 16.023 1.00 95.69 188 LEU A N 1
ATOM 1390 C CA . LEU A 1 188 ? -8.820 -5.604 15.577 1.00 95.69 188 LEU A CA 1
ATOM 1391 C C . LEU A 1 188 ? -9.356 -6.537 16.671 1.00 95.69 188 LEU A C 1
ATOM 1393 O O . LEU A 1 188 ? -10.560 -6.572 16.906 1.00 95.69 188 LEU A O 1
ATOM 1397 N N . SER A 1 189 ? -8.470 -7.227 17.392 1.00 95.94 189 SER A N 1
ATOM 1398 C CA . SER A 1 189 ? -8.850 -8.080 18.524 1.00 95.94 189 SER A CA 1
ATOM 1399 C C . SER A 1 189 ? -9.517 -7.281 19.652 1.00 95.94 189 SER A C 1
ATOM 1401 O O . SER A 1 189 ? -10.582 -7.656 20.148 1.00 95.94 189 SER A O 1
ATOM 1403 N N . LYS A 1 190 ? -8.955 -6.119 20.024 1.00 95.62 190 LYS A N 1
ATOM 1404 C CA . LYS A 1 190 ? -9.571 -5.238 21.031 1.00 95.62 190 LYS A CA 1
ATOM 1405 C C . LYS A 1 190 ? -10.907 -4.652 20.556 1.00 95.62 190 LYS A C 1
ATOM 1407 O O . LYS A 1 190 ? -11.776 -4.430 21.397 1.00 95.62 190 LYS A O 1
ATOM 1412 N N . ALA A 1 191 ? -11.080 -4.423 19.254 1.00 96.75 191 ALA A N 1
ATOM 1413 C CA . ALA A 1 191 ? -12.355 -4.000 18.678 1.00 96.75 191 ALA A CA 1
ATOM 1414 C C . ALA A 1 191 ? -13.421 -5.093 18.791 1.00 96.75 191 ALA A C 1
ATOM 1416 O O . ALA A 1 191 ? -14.506 -4.823 19.301 1.00 96.75 191 ALA A O 1
ATOM 1417 N N . ASP A 1 192 ? -13.099 -6.333 18.418 1.00 96.75 192 ASP A N 1
ATOM 1418 C CA . ASP A 1 192 ? -14.023 -7.465 18.553 1.00 96.75 192 ASP A CA 1
ATOM 1419 C C . ASP A 1 192 ? -14.425 -7.693 20.018 1.00 96.75 192 ASP A C 1
ATOM 1421 O O . ASP A 1 192 ? -15.603 -7.893 20.320 1.00 96.75 192 ASP A O 1
ATOM 1425 N N . ALA A 1 193 ? -13.464 -7.595 20.943 1.00 96.69 193 ALA A N 1
ATOM 1426 C CA . ALA A 1 193 ? -13.728 -7.707 22.374 1.00 96.69 193 ALA A CA 1
ATOM 1427 C C . ALA A 1 193 ? -14.666 -6.596 22.876 1.00 96.69 193 ALA A C 1
ATOM 1429 O O . ALA A 1 193 ? -15.629 -6.885 23.584 1.00 96.69 193 ALA A O 1
ATOM 1430 N N . ALA A 1 194 ? -14.433 -5.339 22.480 1.00 96.56 194 ALA A N 1
ATOM 1431 C CA . ALA A 1 194 ? -15.295 -4.219 22.858 1.00 96.56 194 ALA A CA 1
ATOM 1432 C C . ALA A 1 194 ? -16.720 -4.378 22.305 1.00 96.56 194 ALA A C 1
ATOM 1434 O O . ALA A 1 194 ? -17.683 -4.156 23.034 1.00 96.56 194 ALA A O 1
ATOM 1435 N N . VAL A 1 195 ? -16.867 -4.828 21.054 1.00 97.75 195 VAL A N 1
ATOM 1436 C CA . VAL A 1 195 ? -18.176 -5.129 20.450 1.00 97.75 195 VAL A CA 1
ATOM 1437 C C . VAL A 1 195 ? -18.870 -6.272 21.190 1.00 97.75 195 VAL A C 1
ATOM 1439 O O . VAL A 1 195 ? -20.074 -6.206 21.426 1.00 97.75 195 VAL A O 1
ATOM 1442 N N . SER A 1 196 ? -18.137 -7.317 21.582 1.00 97.75 196 SER A N 1
ATOM 1443 C CA . SER A 1 196 ? -18.707 -8.418 22.360 1.00 97.75 196 SER A CA 1
ATOM 1444 C C . SER A 1 196 ? -19.192 -7.965 23.736 1.00 97.75 196 SER A C 1
ATOM 1446 O O . SER A 1 196 ? -20.248 -8.425 24.167 1.00 97.75 196 SER A O 1
ATOM 1448 N N . THR A 1 197 ? -18.442 -7.100 24.426 1.00 97.12 197 THR A N 1
ATOM 1449 C CA . THR A 1 197 ? -18.871 -6.511 25.703 1.00 97.12 197 THR A CA 1
ATOM 1450 C C . THR A 1 197 ? -20.108 -5.649 25.500 1.00 97.12 197 THR A C 1
ATOM 1452 O O . THR A 1 197 ? -21.104 -5.860 26.178 1.00 97.12 197 THR A O 1
ATOM 1455 N N . ALA A 1 198 ? -20.095 -4.764 24.501 1.00 96.94 198 ALA A N 1
ATOM 1456 C CA . ALA A 1 198 ? -21.235 -3.914 24.188 1.00 96.94 198 ALA A CA 1
ATOM 1457 C C . ALA A 1 198 ? -22.506 -4.732 23.929 1.00 96.94 198 ALA A C 1
ATOM 1459 O O . ALA A 1 198 ? -23.531 -4.480 24.544 1.00 96.94 198 ALA A O 1
ATOM 1460 N N . ARG A 1 199 ? -22.426 -5.790 23.113 1.00 95.75 199 ARG A N 1
ATOM 1461 C CA . ARG A 1 199 ? -23.567 -6.683 22.853 1.00 95.75 199 ARG A CA 1
ATOM 1462 C C . ARG A 1 199 ? -24.069 -7.403 24.100 1.00 95.75 199 ARG A C 1
ATOM 1464 O O . ARG A 1 199 ? -25.273 -7.577 24.240 1.00 95.75 199 ARG A O 1
ATOM 1471 N N . ARG A 1 200 ? -23.164 -7.853 24.974 1.00 95.75 200 ARG A N 1
ATOM 1472 C CA . ARG A 1 200 ? -23.535 -8.503 26.241 1.00 95.75 200 ARG A CA 1
ATOM 1473 C C . ARG A 1 200 ? -24.295 -7.543 27.153 1.00 95.75 200 ARG A C 1
ATOM 1475 O O . ARG A 1 200 ? -25.242 -7.963 27.804 1.00 95.75 200 ARG A O 1
ATOM 1482 N N . ASP A 1 201 ? -23.887 -6.283 27.145 1.00 94.12 201 ASP A N 1
ATOM 1483 C CA . ASP A 1 201 ? -24.431 -5.229 27.994 1.00 94.12 201 ASP A CA 1
ATOM 1484 C C . ASP A 1 201 ? -25.556 -4.434 27.301 1.00 94.12 201 ASP A C 1
ATOM 1486 O O . ASP A 1 201 ? -25.944 -3.380 27.791 1.00 94.12 201 ASP A O 1
ATOM 1490 N N . ASN A 1 202 ? -26.067 -4.914 26.157 1.00 95.31 202 ASN A N 1
ATOM 1491 C CA . ASN A 1 202 ? -27.100 -4.259 25.341 1.00 95.31 202 ASN A CA 1
ATOM 1492 C C . ASN A 1 202 ? -26.747 -2.826 24.868 1.00 95.31 202 ASN A C 1
ATOM 1494 O O . ASN A 1 202 ? -27.617 -2.014 24.569 1.00 95.31 202 ASN A O 1
ATOM 1498 N N . LEU A 1 203 ? -25.456 -2.513 24.761 1.00 97.31 203 LEU A N 1
ATOM 1499 C CA . LEU A 1 203 ? -24.929 -1.225 24.314 1.00 97.31 203 LEU A CA 1
ATOM 1500 C C . LEU A 1 203 ? -24.792 -1.158 22.791 1.00 97.31 203 LEU A C 1
ATOM 1502 O O . LEU A 1 203 ? -24.402 -2.131 22.135 1.00 97.31 203 LEU A O 1
ATOM 1506 N N . ASP A 1 204 ? -25.025 0.028 22.229 1.00 96.19 204 ASP A N 1
ATOM 1507 C CA . ASP A 1 204 ? -24.793 0.287 20.811 1.00 96.19 204 ASP A CA 1
ATOM 1508 C C . ASP A 1 204 ? -23.286 0.314 20.500 1.00 96.19 204 ASP A C 1
ATOM 1510 O O . ASP A 1 204 ? -22.534 1.182 20.950 1.00 96.19 204 ASP A O 1
ATOM 1514 N N . ALA A 1 205 ? -22.836 -0.649 19.693 1.00 95.12 205 ALA A N 1
ATOM 1515 C CA . ALA A 1 205 ? -21.452 -0.742 19.235 1.00 95.12 205 ALA A CA 1
ATOM 1516 C C . ALA A 1 205 ? -21.083 0.314 18.171 1.00 95.12 205 ALA A C 1
ATOM 1518 O O . ALA A 1 205 ? -19.905 0.445 17.815 1.00 95.12 205 ALA A O 1
ATOM 1519 N N . GLY A 1 206 ? -22.069 1.045 17.642 1.00 95.25 206 GLY A N 1
ATOM 1520 C CA . GLY A 1 206 ? -21.894 2.072 16.626 1.00 95.25 206 GLY A CA 1
ATOM 1521 C C . GLY A 1 206 ? -21.186 1.547 15.375 1.00 95.25 206 GLY A C 1
ATOM 1522 O O . GLY A 1 206 ? -21.446 0.446 14.888 1.00 95.25 206 GLY A O 1
ATOM 1523 N N . ALA A 1 207 ? -20.247 2.338 14.850 1.00 96.31 207 ALA A N 1
ATOM 1524 C CA . ALA A 1 207 ? -19.530 2.029 13.611 1.00 96.31 207 ALA A CA 1
ATOM 1525 C C . ALA A 1 207 ? -18.377 1.014 13.766 1.00 96.31 207 ALA A C 1
ATOM 1527 O O . ALA A 1 207 ? -17.801 0.600 12.757 1.00 96.31 207 ALA A O 1
ATOM 1528 N N . VAL A 1 208 ? -18.023 0.597 14.991 1.00 97.25 208 VAL A N 1
ATOM 1529 C CA . VAL A 1 208 ? -16.851 -0.267 15.250 1.00 97.25 208 VAL A CA 1
ATOM 1530 C C . VAL A 1 208 ? -16.872 -1.569 14.429 1.00 97.25 208 VAL A C 1
ATOM 1532 O O . VAL A 1 208 ? -15.849 -1.872 13.810 1.00 97.25 208 VAL A O 1
ATOM 1535 N N . PRO A 1 209 ? -17.989 -2.327 14.333 1.00 96.88 209 PRO A N 1
ATOM 1536 C CA . PRO A 1 209 ? -18.016 -3.573 13.562 1.00 96.88 209 PRO A CA 1
ATOM 1537 C C . PRO A 1 209 ? -17.746 -3.358 12.067 1.00 96.88 209 PRO A C 1
ATOM 1539 O O . PRO A 1 209 ? -16.957 -4.089 11.465 1.00 96.88 209 PRO A O 1
ATOM 1542 N N . THR A 1 210 ? -18.365 -2.332 11.477 1.00 96.75 210 THR A N 1
ATOM 1543 C CA . THR A 1 210 ? -18.217 -2.004 10.053 1.00 96.75 210 THR A CA 1
ATOM 1544 C C . THR A 1 210 ? -16.799 -1.533 9.747 1.00 96.75 210 THR A C 1
ATOM 1546 O O . THR A 1 210 ? -16.179 -2.031 8.812 1.00 96.75 210 THR A O 1
ATOM 1549 N N . LEU A 1 211 ? -16.237 -0.644 10.572 1.00 96.44 211 LEU A N 1
ATOM 1550 C CA . LEU A 1 211 ? -14.869 -0.144 10.401 1.00 96.44 211 LEU A CA 1
ATOM 1551 C C . LEU A 1 211 ? -13.825 -1.256 10.562 1.00 96.44 211 LEU A C 1
ATOM 1553 O O . LEU A 1 211 ? -12.878 -1.329 9.780 1.00 96.44 211 LEU A O 1
ATOM 1557 N N . ALA A 1 212 ? -14.020 -2.176 11.512 1.00 96.06 212 ALA A N 1
ATOM 1558 C CA . ALA A 1 212 ? -13.150 -3.339 11.667 1.00 96.06 212 ALA A CA 1
ATOM 1559 C C . ALA A 1 212 ? -13.220 -4.282 10.449 1.00 96.06 212 ALA A C 1
ATOM 1561 O O . ALA A 1 212 ? -12.207 -4.859 10.051 1.00 96.06 212 ALA A O 1
ATOM 1562 N N . ALA A 1 213 ? -14.392 -4.451 9.830 1.00 95.06 213 ALA A N 1
ATOM 1563 C CA . ALA A 1 213 ? -14.537 -5.223 8.593 1.00 95.06 213 ALA A CA 1
ATOM 1564 C C . ALA A 1 213 ? -13.868 -4.531 7.388 1.00 95.06 213 ALA A C 1
ATOM 1566 O O . ALA A 1 213 ? -13.160 -5.191 6.619 1.00 95.06 213 ALA A O 1
ATOM 1567 N N . THR A 1 214 ? -14.026 -3.209 7.261 1.00 94.19 214 THR A N 1
ATOM 1568 C CA . THR A 1 214 ? -13.351 -2.394 6.239 1.00 94.19 214 THR A CA 1
ATOM 1569 C C . THR A 1 214 ? -11.838 -2.504 6.364 1.00 94.19 214 THR A C 1
ATOM 1571 O O . THR A 1 214 ? -11.174 -2.846 5.387 1.00 94.19 214 THR A O 1
ATOM 1574 N N . LEU A 1 215 ? -11.300 -2.326 7.576 1.00 92.94 215 LEU A N 1
ATOM 1575 C CA . LEU A 1 215 ? -9.868 -2.447 7.835 1.00 92.94 215 LEU A CA 1
ATOM 1576 C C . LEU A 1 215 ? -9.346 -3.837 7.441 1.00 92.94 215 LEU A C 1
ATOM 1578 O O . LEU A 1 215 ? -8.374 -3.940 6.701 1.00 92.94 215 LEU A O 1
ATOM 1582 N N . ARG A 1 216 ? -10.021 -4.925 7.843 1.00 93.50 216 ARG A N 1
ATOM 1583 C CA . ARG A 1 216 ? -9.631 -6.292 7.435 1.00 93.50 216 ARG A CA 1
ATOM 1584 C C . ARG A 1 216 ? -9.597 -6.466 5.917 1.00 93.50 216 ARG A C 1
ATOM 1586 O O . ARG A 1 216 ? -8.720 -7.158 5.408 1.00 93.50 216 ARG A O 1
ATOM 1593 N N . THR A 1 217 ? -10.550 -5.870 5.208 1.00 93.44 217 THR A N 1
ATOM 1594 C CA . THR A 1 217 ? -10.634 -5.955 3.744 1.00 93.44 217 THR A CA 1
ATOM 1595 C C . THR A 1 217 ? -9.494 -5.186 3.083 1.00 93.44 217 THR A C 1
ATOM 1597 O O . THR A 1 217 ? -8.828 -5.725 2.204 1.00 93.44 217 THR A O 1
ATOM 1600 N N . GLN A 1 218 ? -9.214 -3.965 3.545 1.00 89.50 218 GLN A N 1
ATOM 1601 C CA . GLN A 1 218 ? -8.116 -3.148 3.028 1.00 89.50 218 GLN A CA 1
ATOM 1602 C C . GLN A 1 218 ? -6.756 -3.809 3.260 1.00 89.50 218 GLN A C 1
ATOM 1604 O O . GLN A 1 218 ? -5.969 -3.910 2.323 1.00 89.50 218 GLN A O 1
ATOM 1609 N N . LEU A 1 219 ? -6.527 -4.367 4.455 1.00 86.19 219 LEU A N 1
ATOM 1610 C CA . LEU A 1 219 ? -5.290 -5.089 4.765 1.00 86.19 219 LEU A CA 1
ATOM 1611 C C . LEU A 1 219 ? -5.097 -6.334 3.887 1.00 86.19 219 LEU A C 1
ATOM 1613 O O . LEU A 1 219 ? -3.978 -6.617 3.475 1.00 86.19 219 LEU A O 1
ATOM 1617 N N . ARG A 1 220 ? -6.169 -7.075 3.571 1.00 87.06 220 ARG A N 1
ATOM 1618 C CA . ARG A 1 220 ? -6.090 -8.236 2.661 1.00 87.06 220 ARG A CA 1
ATOM 1619 C C . ARG A 1 220 ? -5.794 -7.837 1.220 1.00 87.06 220 ARG A C 1
ATOM 1621 O O . ARG A 1 220 ? -5.089 -8.563 0.530 1.00 87.06 220 ARG A O 1
ATOM 1628 N N . ASN A 1 221 ? -6.348 -6.713 0.777 1.00 85.75 221 ASN A N 1
ATOM 1629 C CA . ASN A 1 221 ? -6.232 -6.254 -0.604 1.00 85.75 221 ASN A CA 1
ATOM 1630 C C . ASN A 1 221 ? -4.975 -5.405 -0.853 1.00 85.75 221 ASN A C 1
ATOM 1632 O O . ASN A 1 221 ? -4.761 -4.986 -1.986 1.00 85.75 221 ASN A O 1
ATOM 1636 N N . GLY A 1 222 ? -4.175 -5.122 0.181 1.00 74.25 222 GLY A N 1
ATOM 1637 C CA . GLY A 1 222 ? -3.045 -4.196 0.084 1.00 74.25 222 GLY A CA 1
ATOM 1638 C C . GLY A 1 222 ? -3.474 -2.768 -0.275 1.00 74.25 222 GLY A C 1
ATOM 1639 O O . GLY A 1 222 ? -2.787 -2.071 -1.018 1.00 74.25 222 GLY A O 1
ATOM 1640 N N . ALA A 1 223 ? -4.664 -2.359 0.171 1.00 80.25 223 ALA A N 1
ATOM 1641 C CA . ALA A 1 223 ? -5.169 -1.005 -0.026 1.00 80.25 223 ALA A CA 1
ATOM 1642 C C . ALA A 1 223 ? -4.726 -0.094 1.128 1.00 80.25 223 ALA A C 1
ATOM 1644 O O . ALA A 1 223 ? -4.540 -0.564 2.252 1.00 80.25 223 ALA A O 1
ATOM 1645 N N . ASP A 1 224 ? -4.636 1.213 0.867 1.00 78.56 224 ASP A N 1
ATOM 1646 C CA . ASP A 1 224 ? -4.378 2.211 1.907 1.00 78.56 224 ASP A CA 1
ATOM 1647 C C . ASP A 1 224 ? -5.459 2.140 3.001 1.00 78.56 224 ASP A C 1
ATOM 1649 O O . ASP A 1 224 ? -6.649 2.376 2.765 1.00 78.56 224 ASP A O 1
ATOM 1653 N N . ALA A 1 225 ? -5.021 1.776 4.206 1.00 85.56 225 ALA A N 1
ATOM 1654 C CA . ALA A 1 225 ? -5.860 1.581 5.379 1.00 85.56 225 ALA A CA 1
ATOM 1655 C C . ALA A 1 225 ? -5.790 2.750 6.377 1.00 85.56 225 ALA A C 1
ATOM 1657 O O . ALA A 1 225 ? -6.381 2.672 7.457 1.00 85.56 225 ALA A O 1
ATOM 1658 N N . THR A 1 226 ? -5.098 3.842 6.038 1.00 82.38 226 THR A N 1
ATOM 1659 C CA . THR A 1 226 ? -4.797 4.943 6.966 1.00 82.38 226 THR A CA 1
ATOM 1660 C C . THR A 1 226 ? -6.049 5.572 7.558 1.00 82.38 226 THR A C 1
ATOM 1662 O O . THR A 1 226 ? -6.168 5.729 8.778 1.00 82.38 226 THR A O 1
ATOM 1665 N N . HIS A 1 227 ? -7.030 5.870 6.708 1.00 84.44 227 HIS A N 1
ATOM 1666 C CA . HIS A 1 227 ? -8.304 6.423 7.153 1.00 84.44 227 HIS A CA 1
ATOM 1667 C C . HIS A 1 227 ? -9.101 5.430 8.007 1.00 84.44 227 HIS A C 1
ATOM 1669 O O . HIS A 1 227 ? -9.573 5.800 9.080 1.00 84.44 227 HIS A O 1
ATOM 1675 N N . ALA A 1 228 ? -9.172 4.155 7.609 1.00 91.19 228 ALA A N 1
ATOM 1676 C CA . ALA A 1 228 ? -9.912 3.148 8.368 1.00 91.19 228 ALA A CA 1
ATOM 1677 C C . ALA A 1 228 ? -9.313 2.895 9.758 1.00 91.19 228 ALA A C 1
ATOM 1679 O O . ALA A 1 228 ? -10.062 2.707 10.715 1.00 91.19 228 ALA A O 1
ATOM 1680 N N . VAL A 1 229 ? -7.981 2.926 9.898 1.00 91.81 229 VAL A N 1
ATOM 1681 C CA . VAL A 1 229 ? -7.313 2.836 11.207 1.00 91.81 229 VAL A CA 1
ATOM 1682 C C . VAL A 1 229 ? -7.702 4.019 12.094 1.00 91.81 229 VAL A C 1
ATOM 1684 O O . VAL A 1 229 ? -8.087 3.816 13.248 1.00 91.81 229 VAL A O 1
ATOM 1687 N N . LYS A 1 230 ? -7.644 5.247 11.566 1.00 88.19 230 LYS A N 1
ATOM 1688 C CA . LYS A 1 230 ? -7.984 6.463 12.320 1.00 88.19 230 LYS A CA 1
ATOM 1689 C C . LYS A 1 230 ? -9.448 6.473 12.764 1.00 88.19 230 LYS A C 1
ATOM 1691 O O . LYS A 1 230 ? -9.732 6.741 13.934 1.00 88.19 230 LYS A O 1
ATOM 1696 N N . ASP A 1 231 ? -10.357 6.131 11.859 1.00 93.00 231 ASP A N 1
ATOM 1697 C CA . ASP A 1 231 ? -11.790 6.082 12.143 1.00 93.00 231 ASP A CA 1
ATOM 1698 C C . ASP A 1 231 ? -12.109 4.984 13.162 1.00 93.00 231 ASP A C 1
ATOM 1700 O O . ASP A 1 231 ? -12.869 5.212 14.106 1.00 93.00 231 ASP A O 1
ATOM 1704 N N . LEU A 1 232 ? -11.474 3.810 13.041 1.00 95.75 232 LEU A N 1
ATOM 1705 C CA . LEU A 1 232 ? -11.639 2.722 14.002 1.00 95.75 232 LEU A CA 1
ATOM 1706 C C . LEU A 1 232 ? -11.146 3.118 15.399 1.00 95.75 232 LEU A C 1
ATOM 1708 O O . LEU A 1 232 ? -11.824 2.823 16.382 1.00 95.75 232 LEU A O 1
ATOM 1712 N N . LEU A 1 233 ? -10.001 3.802 15.508 1.00 92.88 233 LEU A N 1
ATOM 1713 C CA . LEU A 1 233 ? -9.490 4.301 16.790 1.00 92.88 233 LEU A CA 1
ATOM 1714 C C . LEU A 1 233 ? -10.471 5.275 17.453 1.00 92.88 233 LEU A C 1
ATOM 1716 O O . LEU A 1 233 ? -10.744 5.147 18.648 1.00 92.88 233 LEU A O 1
ATOM 1720 N N . SER A 1 234 ? -11.032 6.208 16.680 1.00 93.19 234 SER A N 1
ATOM 1721 C CA . SER A 1 234 ? -12.025 7.161 17.181 1.00 93.19 234 SER A CA 1
ATOM 1722 C C . SER A 1 234 ? -13.311 6.459 17.631 1.00 93.19 234 SER A C 1
ATOM 1724 O O . SER A 1 234 ? -13.753 6.647 18.766 1.00 93.19 234 SER A O 1
ATOM 1726 N N . ALA A 1 235 ? -13.868 5.572 16.799 1.00 96.31 235 ALA A N 1
ATOM 1727 C CA . ALA A 1 235 ? -15.074 4.815 17.128 1.00 96.31 235 ALA A CA 1
ATOM 1728 C C . ALA A 1 235 ? -14.879 3.926 18.370 1.00 96.31 235 ALA A C 1
ATOM 1730 O O . ALA A 1 235 ? -15.757 3.838 19.230 1.00 96.31 235 ALA A O 1
ATOM 1731 N N . MET A 1 236 ? -13.702 3.312 18.510 1.00 96.12 236 MET A N 1
ATOM 1732 C CA . MET A 1 236 ? -13.333 2.535 19.691 1.00 96.12 236 MET A CA 1
ATOM 1733 C C . MET A 1 236 ? -13.260 3.372 20.966 1.00 96.12 236 MET A C 1
ATOM 1735 O O . MET A 1 236 ? -13.619 2.877 22.035 1.00 96.12 236 MET A O 1
ATOM 1739 N N . GLN A 1 237 ? -12.793 4.619 20.886 1.00 94.25 237 GLN A N 1
ATOM 1740 C CA . GLN A 1 237 ? -12.777 5.512 22.041 1.00 94.25 237 GLN A CA 1
ATOM 1741 C C . GLN A 1 237 ? -14.203 5.830 22.501 1.00 94.25 237 GLN A C 1
ATOM 1743 O O . GLN A 1 237 ? -14.495 5.700 23.689 1.00 94.25 237 GLN A O 1
ATOM 1748 N N . THR A 1 238 ? -15.104 6.137 21.566 1.00 95.19 238 THR A N 1
ATOM 1749 C CA . THR A 1 238 ? -16.530 6.346 21.859 1.00 95.19 238 THR A CA 1
ATOM 1750 C C . THR A 1 238 ? -17.160 5.119 22.515 1.00 95.19 238 THR A C 1
ATOM 1752 O O . THR A 1 238 ? -17.791 5.241 23.566 1.00 95.19 238 THR A O 1
ATOM 1755 N N . LEU A 1 239 ? -16.936 3.924 21.956 1.00 97.31 239 LEU A N 1
ATOM 1756 C CA . LEU A 1 239 ? -17.490 2.685 22.504 1.00 97.31 239 LEU A CA 1
ATOM 1757 C C . LEU A 1 239 ? -16.955 2.379 23.910 1.00 97.31 239 LEU A C 1
ATOM 1759 O O . LEU A 1 239 ? -17.708 1.980 24.795 1.00 97.31 239 LEU A O 1
ATOM 1763 N N . ARG A 1 240 ? -15.661 2.606 24.154 1.00 95.69 240 ARG A N 1
ATOM 1764 C CA . ARG A 1 240 ? -15.070 2.436 25.491 1.00 95.69 240 ARG A CA 1
ATOM 1765 C C . ARG A 1 240 ? -15.660 3.395 26.514 1.00 95.69 240 ARG A C 1
ATOM 1767 O O . ARG A 1 240 ? -15.892 2.981 27.646 1.00 95.69 240 ARG A O 1
ATOM 1774 N N . THR A 1 241 ? -15.912 4.644 26.132 1.00 96.12 241 THR A N 1
ATOM 1775 C CA . THR A 1 241 ? -16.585 5.607 27.010 1.00 96.12 241 THR A CA 1
ATOM 1776 C C . THR A 1 241 ? -18.002 5.147 27.343 1.00 96.12 241 THR A C 1
ATOM 1778 O O . THR A 1 241 ? -18.392 5.223 28.505 1.00 96.12 241 THR A O 1
ATOM 1781 N N . LEU A 1 242 ? -18.742 4.605 26.370 1.00 97.62 242 LEU A N 1
ATOM 1782 C CA . LEU A 1 242 ? -20.081 4.055 26.597 1.00 97.62 242 LEU A CA 1
ATOM 1783 C C . LEU A 1 242 ? -20.061 2.853 27.559 1.00 97.62 242 LEU A C 1
ATOM 1785 O O . LEU A 1 242 ? -20.814 2.837 28.529 1.00 97.62 242 LEU A O 1
ATOM 1789 N N . ILE A 1 243 ? -19.153 1.892 27.348 1.00 97.69 243 ILE A N 1
ATOM 1790 C CA . ILE A 1 243 ? -18.967 0.735 28.245 1.00 97.69 243 ILE A CA 1
ATOM 1791 C C . ILE A 1 243 ? -18.581 1.194 29.660 1.00 97.69 243 ILE A C 1
ATOM 1793 O O . ILE A 1 243 ? -19.122 0.702 30.647 1.00 97.69 243 ILE A O 1
ATOM 1797 N N . SER A 1 244 ? -17.663 2.158 29.775 1.00 97.38 244 SER A N 1
ATOM 1798 C CA . SER A 1 244 ? -17.254 2.722 31.067 1.00 97.38 244 SER A CA 1
ATOM 1799 C C . SER A 1 244 ? -18.424 3.397 31.787 1.00 97.38 244 SER A C 1
ATOM 1801 O O . SER A 1 244 ? -18.638 3.160 32.974 1.00 97.38 244 SER A O 1
ATOM 1803 N N . LEU A 1 245 ? -19.232 4.181 31.065 1.00 97.19 245 LEU A N 1
ATOM 1804 C CA . LEU A 1 245 ? -20.441 4.795 31.607 1.00 97.19 245 LEU A CA 1
ATOM 1805 C C . LEU A 1 245 ? -21.427 3.735 32.111 1.00 97.19 245 LEU A C 1
ATOM 1807 O O . LEU A 1 245 ? -21.909 3.864 33.233 1.00 97.19 245 LEU A O 1
ATOM 1811 N N . ASN A 1 246 ? -21.677 2.679 31.333 1.00 97.62 246 ASN A N 1
ATOM 1812 C CA . ASN A 1 246 ? -22.542 1.576 31.750 1.00 97.62 246 ASN A CA 1
ATOM 1813 C C . ASN A 1 246 ? -22.051 0.932 33.052 1.00 97.62 246 ASN A C 1
ATOM 1815 O O . ASN A 1 246 ? -22.814 0.804 34.006 1.00 97.62 246 ASN A O 1
ATOM 1819 N N . ASN A 1 247 ? -20.756 0.615 33.131 1.00 97.00 247 ASN A N 1
ATOM 1820 C CA . ASN A 1 247 ? -20.151 0.031 34.328 1.00 97.00 247 ASN A CA 1
ATOM 1821 C C . ASN A 1 247 ? -20.269 0.954 35.550 1.00 97.00 247 ASN A C 1
ATOM 1823 O O . ASN A 1 247 ? -20.573 0.487 36.646 1.00 97.00 247 ASN A O 1
ATOM 1827 N N . ASN A 1 248 ? -20.070 2.262 35.367 1.00 96.62 248 ASN A N 1
ATOM 1828 C CA . ASN A 1 248 ? -20.197 3.244 36.444 1.00 96.62 248 ASN A CA 1
ATOM 1829 C C . ASN A 1 248 ? -21.643 3.366 36.944 1.00 96.62 248 ASN A C 1
ATOM 1831 O O . ASN A 1 248 ? -21.872 3.416 38.150 1.00 96.62 248 ASN A O 1
ATOM 1835 N N . VAL A 1 249 ? -22.624 3.377 36.036 1.00 96.94 249 VAL A N 1
ATOM 1836 C CA . VAL A 1 249 ? -24.050 3.405 36.402 1.00 96.94 249 VAL A CA 1
ATOM 1837 C C . VAL A 1 249 ? -24.450 2.098 37.095 1.00 96.94 249 VAL A C 1
ATOM 1839 O O . VAL A 1 249 ? -25.090 2.132 38.146 1.00 96.94 249 VAL A O 1
ATOM 1842 N N . ALA A 1 250 ? -24.007 0.948 36.577 1.00 95.94 250 ALA A N 1
ATOM 1843 C CA . ALA A 1 250 ? -24.249 -0.364 37.175 1.00 95.94 250 ALA A CA 1
ATOM 1844 C C . ALA A 1 250 ? -23.668 -0.482 38.593 1.00 95.94 250 ALA A C 1
ATOM 1846 O O . ALA A 1 250 ? -24.313 -1.045 39.481 1.00 95.94 250 ALA A O 1
ATOM 1847 N N . ALA A 1 251 ? -22.486 0.092 38.837 1.00 94.56 251 ALA A N 1
ATOM 1848 C CA . ALA A 1 251 ? -21.860 0.113 40.158 1.00 94.56 251 ALA A CA 1
ATOM 1849 C C . ALA A 1 251 ? -22.712 0.847 41.214 1.00 94.56 251 ALA A C 1
ATOM 1851 O O . ALA A 1 251 ? -22.650 0.500 42.394 1.00 94.56 251 ALA A O 1
ATOM 1852 N N . GLY A 1 252 ? -23.551 1.804 40.798 1.00 93.44 252 GLY A N 1
ATOM 1853 C CA . GLY A 1 252 ? -24.475 2.526 41.677 1.00 93.44 252 GLY A CA 1
ATOM 1854 C C . GLY A 1 252 ? -25.670 1.700 42.171 1.00 93.44 252 GLY A C 1
ATOM 1855 O O . GLY A 1 252 ? -26.266 2.046 43.189 1.00 93.44 252 GLY A O 1
ATOM 1856 N N . LEU A 1 253 ? -26.009 0.583 41.513 1.00 95.12 253 LEU A N 1
ATOM 1857 C CA . LEU A 1 253 ? -27.184 -0.216 41.883 1.00 95.12 253 LEU A CA 1
ATOM 1858 C C . LEU A 1 253 ? -27.030 -0.927 43.227 1.00 95.12 253 LEU A C 1
ATOM 1860 O O . LEU A 1 253 ? -27.986 -1.003 43.992 1.00 95.12 253 LEU A O 1
ATOM 1864 N N . ARG A 1 254 ? -25.844 -1.464 43.534 1.00 93.12 254 ARG A N 1
ATOM 1865 C CA . ARG A 1 254 ? -25.656 -2.248 44.763 1.00 93.12 254 ARG A CA 1
ATOM 1866 C C . ARG A 1 254 ? -25.783 -1.392 46.033 1.00 93.12 254 ARG A C 1
ATOM 1868 O O . ARG A 1 254 ? -26.524 -1.809 46.917 1.00 93.12 254 ARG A O 1
ATOM 1875 N N . PRO A 1 255 ? -25.131 -0.219 46.149 1.00 93.25 255 PRO A N 1
ATOM 1876 C CA . PRO A 1 255 ? -25.354 0.676 47.285 1.00 93.25 255 PRO A CA 1
ATOM 1877 C C . PRO A 1 255 ? -26.814 1.128 47.406 1.00 93.25 255 PRO A C 1
ATOM 1879 O O . PRO A 1 255 ? -27.350 1.163 48.508 1.00 93.25 255 PRO A O 1
ATOM 1882 N N . LEU A 1 256 ? -27.470 1.419 46.278 1.00 94.69 256 LEU A N 1
ATOM 1883 C CA . LEU A 1 256 ? -28.878 1.811 46.257 1.00 94.69 256 LEU A CA 1
ATOM 1884 C C . LEU A 1 256 ? -29.793 0.701 46.793 1.00 94.69 256 LEU A C 1
ATOM 1886 O O . LEU A 1 256 ? -30.663 0.981 47.609 1.00 94.69 256 LEU A O 1
ATOM 1890 N N . MET A 1 257 ? -29.566 -0.550 46.385 1.00 95.38 257 MET A N 1
ATOM 1891 C CA . MET A 1 257 ? -30.316 -1.709 46.878 1.00 95.38 257 MET A CA 1
ATOM 1892 C C . MET A 1 257 ? -30.242 -1.821 48.404 1.00 95.38 257 MET A C 1
ATOM 1894 O O . MET A 1 257 ? -31.268 -1.991 49.046 1.00 95.38 257 MET A O 1
ATOM 1898 N N . LEU A 1 258 ? -29.051 -1.649 48.991 1.00 92.06 258 LEU A N 1
ATOM 1899 C CA . LEU A 1 258 ? -28.868 -1.718 50.445 1.00 92.06 258 LEU A CA 1
ATOM 1900 C C . LEU A 1 258 ? -29.658 -0.631 51.188 1.00 92.06 258 LEU A C 1
ATOM 1902 O O . LEU A 1 258 ? -30.228 -0.902 52.239 1.00 92.06 258 LEU A O 1
ATOM 1906 N N . LEU A 1 259 ? -29.717 0.587 50.641 1.00 92.69 259 LEU A N 1
ATOM 1907 C CA . LEU A 1 259 ? -30.514 1.674 51.220 1.00 92.69 259 LEU A CA 1
ATOM 1908 C C . LEU A 1 259 ? -32.017 1.385 51.129 1.00 92.69 259 LEU A C 1
ATOM 1910 O O . LEU A 1 259 ? -32.755 1.617 52.083 1.00 92.69 259 LEU A O 1
ATOM 1914 N N . VAL A 1 260 ? -32.469 0.866 49.987 1.00 94.25 260 VAL A N 1
ATOM 1915 C CA . VAL A 1 260 ? -33.871 0.485 49.770 1.00 94.25 260 VAL A CA 1
ATOM 1916 C C . VAL A 1 260 ? -34.281 -0.655 50.709 1.00 94.25 260 VAL A C 1
ATOM 1918 O O . VAL A 1 260 ? -35.356 -0.592 51.306 1.00 94.25 260 VAL A O 1
ATOM 1921 N N . ASP A 1 261 ? -33.417 -1.656 50.892 1.00 90.94 261 ASP A N 1
ATOM 1922 C CA . ASP A 1 261 ? -33.636 -2.764 51.826 1.00 90.94 261 ASP A CA 1
ATOM 1923 C C . ASP A 1 261 ? -33.687 -2.273 53.281 1.00 90.94 261 ASP A C 1
ATOM 1925 O O . ASP A 1 261 ? -34.551 -2.713 54.040 1.00 90.94 261 ASP A O 1
ATOM 1929 N N . GLN A 1 262 ? -32.825 -1.321 53.663 1.00 90.81 262 GLN A N 1
ATOM 1930 C CA . GLN A 1 262 ? -32.863 -0.687 54.986 1.00 90.81 262 GLN A CA 1
ATOM 1931 C C . GLN A 1 262 ? -34.208 0.013 55.228 1.00 90.81 262 GLN A C 1
ATOM 1933 O O . GLN A 1 262 ? -34.841 -0.219 56.254 1.00 90.81 262 GLN A O 1
ATOM 1938 N N . ALA A 1 263 ? -34.683 0.814 54.270 1.00 88.56 263 ALA A N 1
ATOM 1939 C CA . ALA A 1 263 ? -35.971 1.502 54.381 1.00 88.56 263 ALA A CA 1
ATOM 1940 C C . ALA A 1 263 ? -37.149 0.518 54.489 1.00 88.56 263 ALA A C 1
ATOM 1942 O O . ALA A 1 263 ? -38.086 0.722 55.262 1.00 88.56 263 ALA A O 1
ATOM 1943 N N . ALA A 1 264 ? -37.088 -0.602 53.763 1.00 87.44 264 ALA A N 1
ATOM 1944 C CA . ALA A 1 264 ? -38.075 -1.667 53.896 1.00 87.44 264 ALA A CA 1
ATOM 1945 C C . ALA A 1 264 ? -38.015 -2.359 55.273 1.00 87.44 264 ALA A C 1
ATOM 1947 O O . ALA A 1 264 ? -39.066 -2.648 55.851 1.00 87.44 264 ALA A O 1
ATOM 1948 N N . ALA A 1 265 ? -36.815 -2.609 55.805 1.00 86.62 265 ALA A N 1
ATOM 1949 C CA . ALA A 1 265 ? -36.609 -3.234 57.112 1.00 86.62 265 ALA A CA 1
ATOM 1950 C C . ALA A 1 265 ? -37.081 -2.343 58.272 1.00 86.62 265 ALA A C 1
ATOM 1952 O O . ALA A 1 265 ? -37.686 -2.845 59.219 1.00 86.62 265 ALA A O 1
ATOM 1953 N N . GLU A 1 266 ? -36.866 -1.031 58.169 1.00 86.38 266 GLU A N 1
ATOM 1954 C CA . GLU A 1 266 ? -37.350 -0.024 59.124 1.00 86.38 266 GLU A CA 1
ATOM 1955 C C . GLU A 1 266 ? -38.846 0.299 58.958 1.00 86.38 266 GLU A C 1
ATOM 1957 O O . GLU A 1 266 ? -39.405 1.060 59.742 1.00 86.38 266 GLU A O 1
ATOM 1962 N N . GLN A 1 267 ? -39.520 -0.311 57.974 1.00 87.06 267 GLN A N 1
ATOM 1963 C CA . GLN A 1 267 ? -40.936 -0.083 57.664 1.00 87.06 267 GLN A CA 1
ATOM 1964 C C . GLN A 1 267 ? -41.272 1.396 57.428 1.00 87.06 267 GLN A C 1
ATOM 1966 O O . GLN A 1 267 ? -42.350 1.860 57.811 1.00 87.06 267 GLN A O 1
ATOM 1971 N N . THR A 1 268 ? -40.368 2.124 56.768 1.00 85.69 268 THR A N 1
ATOM 1972 C CA . THR A 1 268 ? -40.600 3.529 56.431 1.00 85.69 268 THR A CA 1
ATOM 1973 C C . THR A 1 268 ? -41.822 3.674 55.521 1.00 85.69 268 THR A C 1
ATOM 1975 O O . THR A 1 268 ? -42.225 2.740 54.810 1.00 85.69 268 THR A O 1
ATOM 1978 N N . THR A 1 269 ? -42.427 4.862 55.524 1.00 88.62 269 THR A N 1
ATOM 1979 C CA . THR A 1 269 ? -43.703 5.131 54.835 1.00 88.62 269 THR A CA 1
ATOM 1980 C C . THR A 1 269 ? -43.694 4.704 53.356 1.00 88.62 269 THR A C 1
ATOM 1982 O O . THR A 1 269 ? -44.675 4.137 52.868 1.00 88.62 269 THR A O 1
ATOM 1985 N N . ASN A 1 270 ? -42.588 4.923 52.640 1.00 92.00 270 ASN A N 1
ATOM 1986 C CA . ASN A 1 270 ? -42.442 4.645 51.210 1.00 92.00 270 ASN A CA 1
ATOM 1987 C C . ASN A 1 270 ? -41.564 3.423 50.884 1.00 92.00 270 ASN A C 1
ATOM 1989 O O . ASN A 1 270 ? -41.328 3.166 49.700 1.00 92.00 270 ASN A O 1
ATOM 1993 N N . GLY A 1 271 ? -41.133 2.615 51.863 1.00 87.81 271 GLY A N 1
ATOM 1994 C CA . GLY A 1 271 ? -40.182 1.510 51.645 1.00 87.81 271 GLY A CA 1
ATOM 1995 C C . GLY A 1 271 ? -40.555 0.551 50.497 1.00 87.81 271 GLY A C 1
ATOM 1996 O O . GLY A 1 271 ? -39.717 0.199 49.666 1.00 87.81 271 GLY A O 1
ATOM 1997 N N . ARG A 1 272 ? -41.843 0.194 50.353 1.00 89.25 272 ARG A N 1
ATOM 1998 C CA . ARG A 1 272 ? -42.315 -0.645 49.223 1.00 89.25 272 ARG A CA 1
ATOM 1999 C C . ARG A 1 272 ? -42.243 0.066 47.868 1.00 89.25 272 ARG A C 1
ATOM 2001 O O . ARG A 1 272 ? -41.954 -0.574 46.859 1.00 89.25 272 ARG A O 1
ATOM 2008 N N . SER A 1 273 ? -42.522 1.369 47.836 1.00 94.12 273 SER A N 1
ATOM 2009 C CA . SER A 1 273 ? -42.435 2.181 46.616 1.00 94.12 273 SER A CA 1
ATOM 2010 C C . SER A 1 273 ? -40.986 2.287 46.146 1.00 94.12 273 SER A C 1
ATOM 2012 O O . SER A 1 273 ? -40.713 2.139 44.955 1.00 94.12 273 SER A O 1
ATOM 2014 N N . PHE A 1 274 ? -40.042 2.442 47.078 1.00 96.31 274 PHE A N 1
ATOM 2015 C CA . PHE A 1 274 ? -38.616 2.461 46.762 1.00 96.31 274 PHE A CA 1
ATOM 2016 C C . PHE A 1 274 ? -38.133 1.156 46.123 1.00 96.31 274 PHE A C 1
ATOM 2018 O O . PHE A 1 274 ? -37.387 1.209 45.147 1.00 96.31 274 PHE A O 1
ATOM 2025 N N . LEU A 1 275 ? -38.619 -0.005 46.579 1.00 93.88 275 LEU A N 1
ATOM 2026 C CA . LEU A 1 275 ? -38.312 -1.289 45.937 1.00 93.88 275 LEU A CA 1
ATOM 2027 C C . LEU A 1 275 ? -38.839 -1.367 44.496 1.00 93.88 275 LEU A C 1
ATOM 2029 O O . LEU A 1 275 ? -38.135 -1.846 43.607 1.00 93.88 275 LEU A O 1
ATOM 2033 N N . SER A 1 276 ? -40.052 -0.865 44.239 1.00 94.94 276 SER A N 1
ATOM 2034 C CA . SER A 1 276 ? -40.591 -0.787 42.873 1.00 94.94 276 SER A CA 1
ATOM 2035 C C . SER A 1 276 ? -39.727 0.112 41.985 1.00 94.94 276 SER A C 1
ATOM 2037 O O . SER A 1 276 ? -39.323 -0.300 40.901 1.00 94.94 276 SER A O 1
ATOM 2039 N N . GLN A 1 277 ? -39.376 1.307 42.467 1.00 97.31 277 GLN A N 1
ATOM 2040 C CA . GLN A 1 277 ? -38.536 2.255 41.729 1.00 97.31 277 GLN A CA 1
ATOM 2041 C C . GLN A 1 277 ? -37.130 1.700 41.470 1.00 97.31 277 GLN A C 1
ATOM 2043 O O . GLN A 1 277 ? -36.578 1.901 40.389 1.00 97.31 277 GLN A O 1
ATOM 2048 N N . PHE A 1 278 ? -36.558 0.965 42.427 1.00 97.75 278 PHE A N 1
ATOM 2049 C CA . PHE A 1 278 ? -35.290 0.266 42.244 1.00 97.75 278 PHE A CA 1
ATOM 2050 C C . PHE A 1 278 ? -35.365 -0.767 41.112 1.00 97.75 278 PHE A C 1
ATOM 2052 O O . PHE A 1 278 ? -34.493 -0.788 40.240 1.00 97.75 278 PHE A O 1
ATOM 2059 N N . ASN A 1 279 ? -36.418 -1.591 41.081 1.00 96.81 279 ASN A N 1
ATOM 2060 C CA . ASN A 1 279 ? -36.614 -2.576 40.016 1.00 96.81 279 ASN A CA 1
ATOM 2061 C C . ASN A 1 279 ? -36.797 -1.906 38.642 1.00 96.81 279 ASN A C 1
ATOM 2063 O O . ASN A 1 279 ? -36.193 -2.356 37.667 1.00 96.81 279 ASN A O 1
ATOM 2067 N N . ASP A 1 280 ? -37.524 -0.788 38.574 1.00 97.56 280 ASP A N 1
ATOM 2068 C CA . ASP A 1 280 ? -37.675 0.001 37.344 1.00 97.56 280 ASP A CA 1
ATOM 2069 C C . ASP A 1 280 ? -36.346 0.612 36.875 1.00 97.56 280 ASP A C 1
ATOM 2071 O O . ASP A 1 280 ? -36.059 0.663 35.679 1.00 97.56 280 ASP A O 1
ATOM 2075 N N . ILE A 1 281 ? -35.503 1.089 37.798 1.00 98.00 281 ILE A N 1
ATOM 2076 C CA . ILE A 1 281 ? -34.152 1.581 37.482 1.00 98.00 281 ILE A CA 1
ATOM 2077 C C . ILE A 1 281 ? -33.289 0.442 36.932 1.00 98.00 281 ILE A C 1
ATOM 2079 O O . ILE A 1 281 ? -32.614 0.625 35.919 1.00 98.00 281 ILE A O 1
ATOM 2083 N N . LYS A 1 282 ? -33.323 -0.734 37.567 1.00 97.25 282 LYS A N 1
ATOM 2084 C CA . LYS A 1 282 ? -32.577 -1.915 37.119 1.00 97.25 282 LYS A CA 1
ATOM 2085 C C . LYS A 1 282 ? -32.994 -2.339 35.709 1.00 97.25 282 LYS A C 1
ATOM 2087 O O . LYS A 1 282 ? -32.124 -2.614 34.885 1.00 97.25 282 LYS A O 1
ATOM 2092 N N . GLN A 1 283 ? -34.295 -2.349 35.418 1.00 96.69 283 GLN A N 1
ATOM 2093 C CA . GLN A 1 283 ? -34.803 -2.672 34.085 1.00 96.69 283 GLN A CA 1
ATOM 2094 C C . GLN A 1 283 ? -34.384 -1.618 33.050 1.00 96.69 283 GLN A C 1
ATOM 2096 O O . GLN A 1 283 ? -33.878 -1.964 31.988 1.00 96.69 283 GLN A O 1
ATOM 2101 N N . ARG A 1 284 ? -34.489 -0.324 33.380 1.00 97.06 284 ARG A N 1
ATOM 2102 C CA . ARG A 1 284 ? -34.029 0.752 32.486 1.00 97.06 284 ARG A CA 1
ATOM 2103 C C . ARG A 1 284 ? -32.527 0.714 32.220 1.00 97.06 284 ARG A C 1
ATOM 2105 O O . ARG A 1 284 ? -32.124 1.091 31.127 1.00 97.06 284 ARG A O 1
ATOM 2112 N N . LEU A 1 285 ? -31.706 0.277 33.181 1.00 96.62 285 LEU A N 1
ATOM 2113 C CA . LEU A 1 285 ? -30.280 0.041 32.938 1.00 96.62 285 LEU A CA 1
ATOM 2114 C C . LEU A 1 285 ? -30.076 -1.083 31.922 1.00 96.62 285 LEU A C 1
ATOM 2116 O O . LEU A 1 285 ? -29.297 -0.920 30.994 1.00 96.62 285 LEU A O 1
ATOM 2120 N N . HIS A 1 286 ? -30.781 -2.201 32.094 1.00 95.00 286 HIS A N 1
ATOM 2121 C CA . HIS A 1 286 ? -30.701 -3.340 31.181 1.00 95.00 286 HIS A CA 1
ATOM 2122 C C . HIS A 1 286 ? -31.110 -2.966 29.743 1.00 95.00 286 HIS A C 1
ATOM 2124 O O . HIS A 1 286 ? -30.501 -3.416 28.774 1.00 95.00 286 HIS A O 1
ATOM 2130 N N . ASP A 1 287 ? -32.123 -2.113 29.596 1.00 95.62 287 ASP A N 1
ATOM 2131 C CA . ASP A 1 287 ? -32.648 -1.710 28.288 1.00 95.62 287 ASP A CA 1
ATOM 2132 C C . ASP A 1 287 ? -31.891 -0.516 27.672 1.00 95.62 287 ASP A C 1
ATOM 2134 O O . ASP A 1 287 ? -32.098 -0.180 26.502 1.00 95.62 287 ASP A O 1
ATOM 2138 N N . ALA A 1 288 ? -31.012 0.138 28.438 1.00 97.00 288 ALA A N 1
ATOM 2139 C CA . ALA A 1 288 ? -30.233 1.275 27.969 1.00 97.00 288 ALA A CA 1
ATOM 2140 C C . ALA A 1 288 ? -29.107 0.826 27.030 1.00 97.00 288 ALA A C 1
ATOM 2142 O O . ALA A 1 288 ? -28.243 0.037 27.392 1.00 97.00 288 ALA A O 1
ATOM 2143 N N . SER A 1 289 ? -29.078 1.421 25.841 1.00 96.50 289 SER A N 1
ATOM 2144 C CA . SER A 1 289 ? -28.084 1.154 24.798 1.00 96.50 289 SER A CA 1
ATOM 2145 C C . SER A 1 289 ? -27.206 2.361 24.463 1.00 96.50 289 SER A C 1
ATOM 2147 O O . SER A 1 289 ? -26.133 2.201 23.883 1.00 96.50 289 SER A O 1
ATOM 2149 N N . LEU A 1 290 ? -27.634 3.574 24.838 1.00 96.38 290 LEU A N 1
ATOM 2150 C CA . LEU A 1 290 ? -26.991 4.842 24.476 1.00 96.38 290 LEU A CA 1
ATOM 2151 C C . LEU A 1 290 ? -26.583 5.667 25.702 1.00 96.38 290 LEU A C 1
ATOM 2153 O O . LEU A 1 290 ? -27.219 5.611 26.755 1.00 96.38 290 LEU A O 1
ATOM 2157 N N . SER A 1 291 ? -25.587 6.547 25.537 1.00 95.12 291 SER A N 1
ATOM 2158 C CA . SER A 1 291 ? -25.069 7.398 26.622 1.00 95.12 291 SER A CA 1
ATOM 2159 C C . SER A 1 291 ? -26.149 8.243 27.302 1.00 95.12 291 SER A C 1
ATOM 2161 O O . SER A 1 291 ? -26.136 8.389 28.523 1.00 95.12 291 SER A O 1
ATOM 2163 N N . ALA A 1 292 ? -27.102 8.782 26.535 1.00 96.56 292 ALA A N 1
ATOM 2164 C CA . ALA A 1 292 ? -28.193 9.596 27.074 1.00 96.56 292 ALA A CA 1
ATOM 2165 C C . ALA A 1 292 ? -29.130 8.774 27.975 1.00 96.56 292 ALA A C 1
ATOM 2167 O O . ALA A 1 292 ? -29.537 9.244 29.036 1.00 96.56 292 ALA A O 1
ATOM 2168 N N . GLN A 1 293 ? -29.415 7.528 27.587 1.00 97.69 293 GLN A N 1
ATOM 2169 C CA . GLN A 1 293 ? -30.243 6.607 28.367 1.00 97.69 293 GLN A CA 1
ATOM 2170 C C . GLN A 1 293 ? -29.528 6.210 29.663 1.00 97.69 293 GLN A C 1
ATOM 2172 O O . GLN A 1 293 ? -30.103 6.343 30.740 1.00 97.69 293 GLN A O 1
ATOM 2177 N N . LEU A 1 294 ? -28.246 5.836 29.584 1.00 97.62 294 LEU A N 1
ATOM 2178 C CA . LEU A 1 294 ? -27.432 5.521 30.764 1.00 97.62 294 LEU A CA 1
ATOM 2179 C C . LEU A 1 294 ? -27.307 6.714 31.720 1.00 97.62 294 LEU A C 1
ATOM 2181 O O . LEU A 1 294 ? -27.414 6.553 32.933 1.00 97.62 294 LEU A O 1
ATOM 2185 N N . SER A 1 295 ? -27.147 7.927 31.186 1.00 96.88 295 SER A N 1
ATOM 2186 C CA . SER A 1 295 ? -27.102 9.155 31.992 1.00 96.88 295 SER A CA 1
ATOM 2187 C C . SER A 1 295 ? -28.423 9.397 32.730 1.00 96.88 295 SER A C 1
ATOM 2189 O O . SER A 1 295 ? -28.410 9.742 33.910 1.00 96.88 295 SER A O 1
ATOM 2191 N N . ALA A 1 296 ? -29.563 9.160 32.074 1.00 97.56 296 ALA A N 1
ATOM 2192 C CA . ALA A 1 296 ? -30.883 9.265 32.697 1.00 97.56 296 ALA A CA 1
ATOM 2193 C C . ALA A 1 296 ? -31.110 8.199 33.789 1.00 97.56 296 ALA A C 1
ATOM 2195 O O . ALA A 1 296 ? -31.723 8.481 34.825 1.00 97.56 296 ALA A O 1
ATOM 2196 N N . VAL A 1 297 ? -30.580 6.985 33.600 1.00 97.94 297 VAL A N 1
ATOM 2197 C CA . VAL A 1 297 ? -30.570 5.943 34.640 1.00 97.94 297 VAL A CA 1
ATOM 2198 C C . VAL A 1 297 ? -29.711 6.379 35.826 1.00 97.94 297 VAL A C 1
ATOM 2200 O O . VAL A 1 297 ? -30.175 6.309 36.961 1.00 97.94 297 VAL A O 1
ATOM 2203 N N . GLY A 1 298 ? -28.509 6.908 35.583 1.00 96.81 298 GLY A N 1
ATOM 2204 C CA . GLY A 1 298 ? -27.637 7.446 36.632 1.00 96.81 298 GLY A CA 1
ATOM 2205 C C . GLY A 1 298 ? -28.294 8.567 37.446 1.00 96.81 298 GLY A C 1
ATOM 2206 O O . GLY A 1 298 ? -28.210 8.570 38.672 1.00 96.81 298 GLY A O 1
ATOM 2207 N N . GLN A 1 299 ? -29.025 9.475 36.791 1.00 97.25 299 GLN A N 1
ATOM 2208 C CA . GLN A 1 299 ? -29.826 10.496 37.479 1.00 97.25 299 GLN A CA 1
ATOM 2209 C C . GLN A 1 299 ? -30.933 9.872 38.334 1.00 97.25 299 GLN A C 1
ATOM 2211 O O . GLN A 1 299 ? -31.116 10.273 39.478 1.00 97.25 299 GLN A O 1
ATOM 2216 N N . SER A 1 300 ? -31.625 8.850 37.821 1.00 97.81 300 SER A N 1
ATOM 2217 C CA . SER A 1 300 ? -32.671 8.146 38.575 1.00 97.81 300 SER A CA 1
ATOM 2218 C C . SER A 1 300 ? -32.117 7.434 39.815 1.00 97.81 300 SER A C 1
ATOM 2220 O O . SER A 1 300 ? -32.765 7.454 40.859 1.00 97.81 300 SER A O 1
ATOM 2222 N N . ILE A 1 301 ? -30.913 6.852 39.722 1.00 97.62 301 ILE A N 1
ATOM 2223 C CA . ILE A 1 301 ? -30.190 6.278 40.868 1.00 97.62 301 ILE A CA 1
ATOM 2224 C C . ILE A 1 301 ? -29.943 7.357 41.923 1.00 97.62 301 ILE A C 1
ATOM 2226 O O . ILE A 1 301 ? -30.309 7.162 43.079 1.00 97.62 301 ILE A O 1
ATOM 2230 N N . ALA A 1 302 ? -29.376 8.502 41.531 1.00 96.31 302 ALA A N 1
ATOM 2231 C CA . ALA A 1 302 ? -29.081 9.593 42.458 1.00 96.31 302 ALA A CA 1
ATOM 2232 C C . ALA A 1 302 ? -30.353 10.152 43.119 1.00 96.31 302 ALA A C 1
ATOM 2234 O O . ALA A 1 302 ? -30.381 10.347 44.331 1.00 96.31 302 ALA A O 1
ATOM 2235 N N . THR A 1 303 ? -31.426 10.353 42.346 1.00 97.44 303 THR A N 1
ATOM 2236 C CA . THR A 1 303 ? -32.716 10.825 42.865 1.00 97.44 303 THR A CA 1
ATOM 2237 C C . THR A 1 303 ? -33.310 9.856 43.883 1.00 97.44 303 THR A C 1
ATOM 2239 O O . THR A 1 303 ? -33.701 10.292 44.966 1.00 97.44 303 THR A O 1
ATOM 2242 N N . LEU A 1 304 ? -33.355 8.553 43.575 1.00 97.50 304 LEU A N 1
ATOM 2243 C CA . LEU A 1 304 ? -33.883 7.564 44.516 1.00 97.50 304 LEU A CA 1
ATOM 2244 C C . LEU A 1 304 ? -32.995 7.460 45.759 1.00 97.50 304 LEU A C 1
ATOM 2246 O O . LEU A 1 304 ? -33.511 7.418 46.870 1.00 97.50 304 LEU A O 1
ATOM 2250 N N . GLN A 1 305 ? -31.672 7.491 45.593 1.00 95.75 305 GLN A N 1
ATOM 2251 C CA . GLN A 1 305 ? -30.733 7.476 46.711 1.00 95.75 305 GLN A CA 1
ATOM 2252 C C . GLN A 1 305 ? -30.972 8.648 47.672 1.00 95.75 305 GLN A C 1
ATOM 2254 O O . GLN A 1 305 ? -31.036 8.439 48.881 1.00 95.75 305 GLN A O 1
ATOM 2259 N N . THR A 1 306 ? -31.139 9.871 47.155 1.00 95.44 306 THR A N 1
ATOM 2260 C CA . THR A 1 306 ? -31.466 11.039 47.984 1.00 95.44 306 THR A CA 1
ATOM 2261 C C . THR A 1 306 ? -32.814 10.870 48.681 1.00 95.44 306 THR A C 1
ATOM 2263 O O . THR A 1 306 ? -32.892 11.116 49.879 1.00 95.44 306 THR A O 1
ATOM 2266 N N . ALA A 1 307 ? -33.850 10.408 47.972 1.00 94.81 307 ALA A N 1
ATOM 2267 C CA . ALA A 1 307 ? -35.179 10.211 48.552 1.00 94.81 307 ALA A CA 1
ATOM 2268 C C . ALA A 1 307 ? -35.169 9.193 49.706 1.00 94.81 307 ALA A C 1
ATOM 2270 O O . ALA A 1 307 ? -35.673 9.489 50.789 1.00 94.81 307 ALA A O 1
ATOM 2271 N N . VAL A 1 308 ? -34.531 8.035 49.501 1.00 93.88 308 VAL A N 1
ATOM 2272 C CA . VAL A 1 308 ? -34.400 6.989 50.526 1.00 93.88 308 VAL A CA 1
ATOM 2273 C C . VAL A 1 308 ? -33.606 7.506 51.724 1.00 93.88 308 VAL A C 1
ATOM 2275 O O . VAL A 1 308 ? -34.019 7.318 52.864 1.00 93.88 308 VAL A O 1
ATOM 2278 N N . GLN A 1 309 ? -32.492 8.205 51.486 1.00 91.81 309 GLN A N 1
ATOM 2279 C CA . GLN A 1 309 ? -31.673 8.751 52.566 1.00 91.81 309 GLN A CA 1
ATOM 2280 C C . GLN A 1 309 ? -32.433 9.798 53.388 1.00 91.81 309 GLN A C 1
ATOM 2282 O O . GLN A 1 309 ? -32.348 9.775 54.613 1.00 91.81 309 GLN A O 1
ATOM 2287 N N . THR A 1 310 ? -33.180 10.697 52.739 1.00 91.12 310 THR A N 1
ATOM 2288 C CA . THR A 1 310 ? -34.012 11.694 53.426 1.00 91.12 310 THR A CA 1
ATOM 2289 C C . THR A 1 310 ? -35.073 11.027 54.298 1.00 91.12 310 THR A C 1
ATOM 2291 O O . THR A 1 310 ? -35.279 11.449 55.438 1.00 91.12 310 THR A O 1
ATOM 2294 N N . GLU A 1 311 ? -35.712 9.968 53.806 1.00 90.31 311 GLU A N 1
ATOM 2295 C CA . GLU A 1 3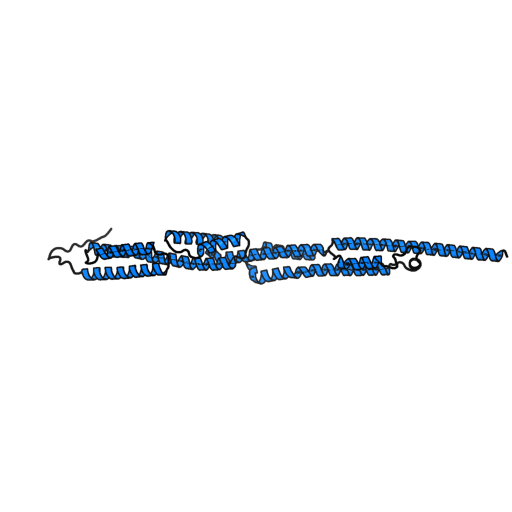11 ? -36.723 9.239 54.571 1.00 90.31 311 GLU A CA 1
ATOM 2296 C C . GLU A 1 311 ? -36.118 8.512 55.773 1.00 90.31 311 GLU A C 1
ATOM 2298 O O . GLU A 1 311 ? -36.557 8.742 56.896 1.00 90.31 311 GLU A O 1
ATOM 2303 N N . LEU A 1 312 ? -35.025 7.769 55.571 1.00 86.56 312 LEU A N 1
ATOM 2304 C CA . LEU A 1 312 ? -34.277 7.121 56.654 1.00 86.56 312 LEU A CA 1
ATOM 2305 C C . LEU A 1 312 ? -33.800 8.125 57.717 1.00 86.56 312 LEU A C 1
ATOM 2307 O O . LEU A 1 312 ? -33.760 7.809 58.899 1.00 86.56 312 LEU A O 1
ATOM 2311 N N . THR A 1 313 ? -33.442 9.356 57.333 1.00 86.06 313 THR A N 1
ATOM 2312 C CA . THR A 1 313 ? -33.093 10.412 58.307 1.00 86.06 313 THR A CA 1
ATOM 2313 C C . THR A 1 313 ? -34.300 11.040 59.001 1.00 86.06 313 THR A C 1
ATOM 2315 O O . THR A 1 313 ? -34.152 11.578 60.093 1.00 86.06 313 THR A O 1
ATOM 2318 N N . THR A 1 314 ? -35.485 10.989 58.391 1.00 81.19 314 THR A N 1
ATOM 2319 C CA . THR A 1 314 ? -36.723 11.527 58.978 1.00 81.19 314 THR A CA 1
ATOM 2320 C C . THR A 1 314 ? -37.336 10.529 59.960 1.00 81.19 314 THR A C 1
ATOM 2322 O O . THR A 1 314 ? -37.775 10.923 61.039 1.00 81.19 314 THR A O 1
ATOM 2325 N N . ASP A 1 315 ? -37.277 9.234 59.639 1.00 68.12 315 ASP A N 1
ATOM 2326 C CA . ASP A 1 315 ? -37.776 8.144 60.486 1.00 68.12 315 ASP A CA 1
ATOM 2327 C C . ASP A 1 315 ? -36.775 7.726 61.592 1.00 68.12 315 ASP A C 1
ATOM 2329 O O . ASP A 1 315 ? -37.102 6.919 62.464 1.00 68.12 315 ASP A O 1
ATOM 2333 N N . GLN A 1 316 ? -35.599 8.372 61.662 1.00 57.91 316 GLN A N 1
ATOM 2334 C CA . GLN A 1 316 ? -34.542 8.136 62.665 1.00 57.91 316 GLN A CA 1
ATOM 2335 C C . GLN A 1 316 ? -34.943 8.415 64.133 1.00 57.91 316 GLN A C 1
ATOM 2337 O O . GLN A 1 316 ? -34.185 8.076 65.041 1.00 57.91 316 GLN A O 1
ATOM 2342 N N . CYS A 1 317 ? -36.125 8.987 64.399 1.00 50.53 317 CYS A N 1
ATOM 2343 C CA . CYS A 1 317 ? -36.588 9.336 65.754 1.00 50.53 317 CYS A CA 1
ATOM 2344 C C . CYS A 1 317 ? -38.018 8.850 66.087 1.00 50.53 317 CYS A C 1
ATOM 2346 O O . CYS A 1 317 ? -38.667 9.417 66.968 1.00 50.53 317 CYS A O 1
ATOM 2348 N N . GLY A 1 318 ? -38.540 7.834 65.389 1.00 46.19 318 GLY A N 1
ATOM 2349 C CA . GLY A 1 318 ? -39.988 7.572 65.360 1.00 46.19 318 GLY A CA 1
ATOM 2350 C C . GLY A 1 318 ? -40.549 6.412 66.186 1.00 46.19 318 GLY A C 1
ATOM 2351 O O . GLY A 1 318 ? -41.747 6.416 66.473 1.00 46.19 318 GLY A O 1
ATOM 2352 N N . HIS A 1 319 ? -39.762 5.420 66.607 1.00 46.62 319 HIS A N 1
ATOM 2353 C CA . HIS A 1 319 ? -40.296 4.433 67.545 1.00 46.62 319 HIS A CA 1
ATOM 2354 C C . HIS A 1 319 ? -40.255 5.021 68.950 1.00 46.62 319 HIS A C 1
ATOM 2356 O O . HIS A 1 319 ? -39.197 5.119 69.571 1.00 46.62 319 HIS A O 1
ATOM 2362 N N . SER A 1 320 ? -41.430 5.372 69.478 1.00 44.84 320 SER A N 1
ATOM 2363 C CA . SER A 1 320 ? -41.627 5.433 70.922 1.00 44.84 320 SER A CA 1
ATOM 2364 C C . SER A 1 320 ? -41.388 4.022 71.463 1.00 44.84 320 SER A C 1
ATOM 2366 O O . SER A 1 320 ? -42.305 3.215 71.599 1.00 44.84 320 SER A O 1
ATOM 2368 N N . VAL A 1 321 ? -40.122 3.678 71.705 1.00 47.31 321 VAL A N 1
ATOM 2369 C CA . VAL A 1 321 ? -39.768 2.572 72.584 1.00 47.31 321 VAL A CA 1
ATOM 2370 C C . VAL A 1 321 ? -40.286 2.982 73.952 1.00 47.31 321 VAL A C 1
ATOM 2372 O O . VAL A 1 321 ? -39.644 3.742 74.677 1.00 47.31 321 VAL A O 1
ATOM 2375 N N . GLY A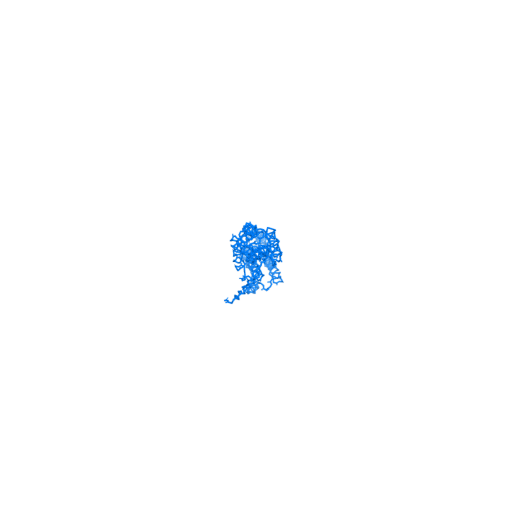 1 322 ? -41.511 2.556 74.270 1.00 44.53 322 GLY A N 1
ATOM 2376 C CA . GLY A 1 322 ? -42.062 2.709 75.607 1.00 44.53 322 GLY A CA 1
ATOM 2377 C C . GLY A 1 322 ? -41.008 2.224 76.595 1.00 44.53 322 GLY A C 1
ATOM 2378 O O . GLY A 1 322 ? -40.532 1.105 76.444 1.00 44.53 322 GLY A O 1
ATOM 2379 N N . SER A 1 323 ? -40.595 3.110 77.510 1.00 42.91 323 SER A N 1
ATOM 2380 C CA . SER A 1 323 ? -39.602 2.914 78.580 1.00 42.91 323 SER A CA 1
ATOM 2381 C C . SER A 1 323 ? -39.245 1.436 78.820 1.00 42.91 323 SER A C 1
ATOM 2383 O O . SER A 1 323 ? -39.849 0.772 79.664 1.00 42.91 323 SER A O 1
ATOM 2385 N N . GLY A 1 324 ? -38.282 0.898 78.066 1.00 49.41 324 GLY A N 1
ATOM 2386 C CA . GLY A 1 324 ? -38.031 -0.539 78.115 1.00 49.41 324 GLY A CA 1
ATOM 2387 C C . GLY A 1 324 ? -37.210 -1.086 76.955 1.00 49.41 324 GLY A C 1
ATOM 2388 O O . GLY A 1 324 ? -37.755 -1.684 76.039 1.00 49.41 324 GLY A O 1
ATOM 2389 N N . LYS A 1 325 ? -35.884 -0.992 77.112 1.00 39.44 325 LYS A N 1
ATOM 2390 C CA . LYS A 1 325 ? -34.822 -1.724 76.394 1.00 39.44 325 LYS A CA 1
ATOM 2391 C C . LYS A 1 325 ? -34.440 -1.213 74.997 1.00 39.44 325 LYS A C 1
ATOM 2393 O O . LYS A 1 325 ? -35.061 -1.516 73.989 1.00 39.44 325 LYS A O 1
ATOM 2398 N N . VAL A 1 326 ? -33.288 -0.542 74.970 1.00 50.03 326 VAL A N 1
ATOM 2399 C CA . VAL A 1 326 ? -32.398 -0.438 73.807 1.00 50.03 326 VAL A CA 1
ATOM 2400 C C . VAL A 1 326 ? -31.777 -1.817 73.566 1.00 50.03 326 VAL A C 1
ATOM 2402 O O . VAL A 1 326 ? -31.190 -2.389 74.487 1.00 50.03 326 VAL A O 1
ATOM 2405 N N . ILE A 1 327 ? -31.897 -2.360 72.354 1.00 49.66 327 ILE A N 1
ATOM 2406 C CA . ILE A 1 327 ? -31.106 -3.518 71.922 1.00 49.66 327 ILE A CA 1
ATOM 2407 C C . ILE A 1 327 ? -29.965 -2.985 71.057 1.00 49.66 327 ILE A C 1
ATOM 2409 O O . ILE A 1 327 ? -30.172 -2.577 69.919 1.00 49.66 327 ILE A O 1
ATOM 2413 N N . THR A 1 328 ? -28.754 -2.990 71.608 1.00 41.69 328 THR A N 1
ATOM 2414 C CA . THR A 1 328 ? -27.523 -2.732 70.857 1.00 41.69 328 THR A CA 1
ATOM 2415 C C . THR A 1 328 ? -27.109 -4.023 70.157 1.00 41.69 328 THR A C 1
ATOM 2417 O O . THR A 1 328 ? -26.667 -4.966 70.813 1.00 41.69 328 THR A O 1
ATOM 2420 N N . LEU A 1 329 ? -27.246 -4.083 68.833 1.00 41.00 329 LEU A N 1
ATOM 2421 C CA . LEU A 1 329 ? -26.677 -5.160 68.022 1.00 41.00 329 LEU A CA 1
ATOM 2422 C C . LEU A 1 329 ? -25.297 -4.725 67.532 1.00 41.00 329 LEU A C 1
ATOM 2424 O O . LEU A 1 329 ? -25.173 -3.856 66.674 1.00 41.00 329 LEU A O 1
ATOM 2428 N N . ASN A 1 330 ? -24.259 -5.326 68.108 1.00 34.59 330 ASN A N 1
ATOM 2429 C CA . ASN A 1 330 ? -22.887 -5.150 67.659 1.00 34.59 330 ASN A CA 1
ATOM 2430 C C . ASN A 1 330 ? -22.627 -6.181 66.554 1.00 34.59 330 ASN A C 1
ATOM 2432 O O . ASN A 1 330 ? -22.452 -7.366 66.836 1.00 34.59 330 ASN A O 1
ATOM 2436 N N . LEU A 1 331 ? -22.692 -5.757 65.293 1.00 39.00 331 LEU A N 1
ATOM 2437 C CA . LEU A 1 331 ? -22.401 -6.626 64.156 1.00 39.00 331 LEU A CA 1
ATOM 2438 C C . LEU A 1 331 ? -20.892 -6.624 63.898 1.00 39.00 331 LEU A C 1
ATOM 2440 O O . LEU A 1 331 ? -20.381 -5.837 63.107 1.00 39.00 331 LEU A O 1
ATOM 2444 N N . THR A 1 332 ? -20.184 -7.520 64.579 1.00 35.19 332 THR A N 1
ATOM 2445 C CA . THR A 1 332 ? -18.875 -8.006 64.129 1.00 35.19 332 THR A CA 1
ATOM 2446 C C . THR A 1 332 ? -19.048 -9.395 63.536 1.00 35.19 332 THR A C 1
ATOM 2448 O O . THR A 1 332 ? -19.342 -10.328 64.285 1.00 35.19 332 THR A O 1
ATOM 2451 N N . LEU A 1 333 ? -18.847 -9.511 62.222 1.00 33.56 333 LEU A N 1
ATOM 2452 C CA . LEU A 1 333 ? -18.452 -10.732 61.516 1.00 33.56 333 LEU A CA 1
ATOM 2453 C C . LEU A 1 333 ? -17.694 -10.352 60.241 1.00 33.56 333 LEU A C 1
ATOM 2455 O O . LEU A 1 333 ? -18.264 -9.587 59.432 1.00 33.56 333 LEU A O 1
#

pLDDT: mean 87.56, std 15.04, range [33.56, 98.12]

Sequence (333 aa):
MRVVRIAAACLLLAALAAAAGVTAVGASHHRAFTKGAAALEQRWDVMLSQGVPEASLAPLRASLGHSDYQAGWWAPVWWTQTGKPALDQLQHRSDAAWTAALAAARLKAQAPQTGWEQLMITEAQYVPADAVTAQKAWAGELQKASTPAQVELLVAAWSGNVAVARHAADYNQLNAQVSSYGGLSGLLSKADAAVSTARRDNLDAGAVPTLAATLRTQLRNGADATHAVKDLLSAMQTLRTLISLNNNVAAGLRPLMLLVDQAAAEQTTNGRSFLSQFNDIKQRLHDASLSAQLSAVGQSIATLQTAVQTELTTDQCGHSVGSGKVITLNLTL